Protein AF-A0A916SJV6-F1 (afdb_monomer)

Structure (mmCIF, N/CA/C/O backbone):
data_AF-A0A916SJV6-F1
#
_entry.id   AF-A0A916SJV6-F1
#
loop_
_atom_site.group_PDB
_atom_site.id
_atom_site.type_symbol
_atom_site.label_atom_id
_atom_site.label_alt_id
_atom_site.label_comp_id
_atom_site.label_asym_id
_atom_site.label_entity_id
_atom_site.label_seq_id
_atom_site.pdbx_PDB_ins_code
_atom_site.Cartn_x
_atom_site.Cartn_y
_atom_site.Cartn_z
_atom_site.occupancy
_atom_site.B_iso_or_equiv
_atom_site.auth_seq_id
_atom_site.auth_comp_id
_atom_site.auth_asym_id
_atom_site.auth_atom_id
_atom_site.pdbx_PDB_model_num
ATOM 1 N N . MET A 1 1 ? 63.336 -34.311 54.479 1.00 43.50 1 MET A N 1
ATOM 2 C CA . MET A 1 1 ? 63.225 -34.893 53.126 1.00 43.50 1 MET A CA 1
ATOM 3 C C . MET A 1 1 ? 62.147 -34.110 52.391 1.00 43.50 1 MET A C 1
ATOM 5 O O . MET A 1 1 ? 61.010 -34.140 52.836 1.00 43.50 1 MET A O 1
ATOM 9 N N . LEU A 1 2 ? 62.533 -33.313 51.387 1.00 45.19 2 LEU A N 1
ATOM 10 C CA . LEU A 1 2 ? 61.617 -32.549 50.523 1.00 45.19 2 LEU A CA 1
ATOM 11 C C . LEU A 1 2 ? 60.937 -33.469 49.494 1.00 45.19 2 LEU A C 1
ATOM 13 O O . LEU A 1 2 ? 61.571 -34.413 49.023 1.00 45.19 2 LEU A O 1
ATOM 17 N N . PRO A 1 3 ? 59.701 -33.133 49.096 1.00 51.09 3 PRO A N 1
ATOM 18 C CA . PRO A 1 3 ? 59.393 -32.848 47.684 1.00 51.09 3 PRO A CA 1
ATOM 19 C C . PRO A 1 3 ? 58.607 -31.515 47.582 1.00 51.09 3 PRO A C 1
ATOM 21 O O . PRO A 1 3 ? 57.804 -31.214 48.455 1.00 51.09 3 PRO A O 1
ATOM 24 N N . ALA A 1 4 ? 58.914 -30.537 46.724 1.00 48.62 4 ALA A N 1
ATOM 25 C CA . ALA A 1 4 ? 58.955 -30.479 45.257 1.00 48.62 4 ALA A CA 1
ATOM 26 C C . ALA A 1 4 ? 57.573 -30.615 44.570 1.00 48.62 4 ALA A C 1
ATOM 28 O O . ALA A 1 4 ? 56.913 -31.636 44.730 1.00 48.62 4 ALA A O 1
ATOM 29 N N . VAL A 1 5 ? 57.272 -29.628 43.699 1.00 47.88 5 VAL A N 1
ATOM 30 C CA . VAL A 1 5 ? 56.204 -29.558 42.661 1.00 47.88 5 VAL A CA 1
ATOM 31 C C . VAL A 1 5 ? 54.843 -29.035 43.193 1.00 47.88 5 VAL A C 1
ATOM 33 O O . VAL A 1 5 ? 54.382 -29.494 44.223 1.00 47.88 5 VAL A O 1
ATOM 36 N N . ALA A 1 6 ? 54.141 -28.039 42.628 1.00 48.09 6 ALA A N 1
ATOM 37 C CA . ALA A 1 6 ? 54.056 -27.532 41.256 1.00 48.09 6 ALA A CA 1
ATOM 38 C C . ALA A 1 6 ? 53.857 -25.999 41.204 1.00 48.09 6 ALA A C 1
ATOM 40 O O . ALA A 1 6 ? 53.053 -25.443 41.951 1.0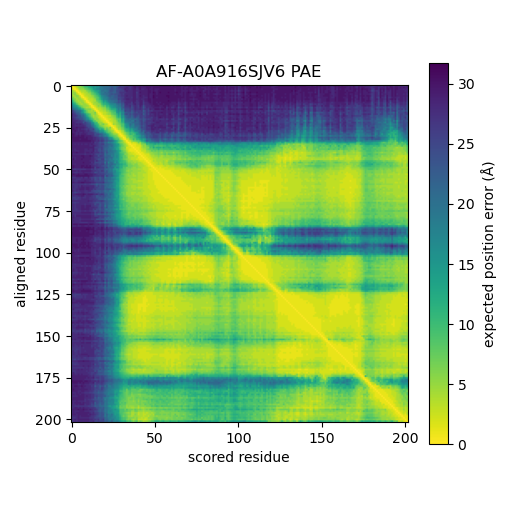0 48.09 6 ALA A O 1
ATOM 41 N N . LEU A 1 7 ? 54.542 -25.333 40.269 1.00 50.94 7 LEU A N 1
ATOM 42 C CA . LEU A 1 7 ? 54.239 -23.967 39.834 1.00 50.94 7 LEU A CA 1
ATOM 43 C C . LEU A 1 7 ? 52.995 -24.014 38.929 1.00 50.94 7 LEU A C 1
ATOM 45 O O . LEU A 1 7 ? 53.029 -24.648 37.875 1.00 50.94 7 LEU A O 1
ATOM 49 N N . ALA A 1 8 ? 51.911 -23.348 39.323 1.00 55.03 8 ALA A N 1
ATOM 50 C CA . ALA A 1 8 ? 50.751 -23.134 38.465 1.00 55.03 8 ALA A CA 1
ATOM 51 C C . ALA A 1 8 ? 51.031 -21.958 37.512 1.00 55.03 8 ALA A C 1
ATOM 53 O O . ALA A 1 8 ? 51.118 -20.806 37.935 1.00 55.03 8 ALA A O 1
ATOM 54 N N . LEU A 1 9 ? 51.199 -22.266 36.226 1.00 55.78 9 LEU A N 1
ATOM 55 C CA . LEU A 1 9 ? 51.241 -21.294 35.134 1.00 55.78 9 LEU A CA 1
ATOM 56 C C . LEU A 1 9 ? 49.835 -20.703 34.934 1.00 55.78 9 LEU A C 1
ATOM 58 O O . LEU A 1 9 ? 48.930 -21.394 34.472 1.00 55.78 9 LEU A O 1
ATOM 62 N N . LEU A 1 10 ? 49.657 -19.426 35.285 1.00 59.72 10 LEU A N 1
ATOM 63 C CA . LEU A 1 10 ? 48.489 -18.635 34.892 1.00 59.72 10 LEU A CA 1
ATOM 64 C C . LEU A 1 10 ? 48.535 -18.387 33.376 1.00 59.72 10 LEU A C 1
ATOM 66 O O . LEU A 1 10 ? 49.436 -17.710 32.880 1.00 59.72 10 LEU A O 1
ATOM 70 N N . ALA A 1 11 ? 47.550 -18.913 32.649 1.00 58.50 11 ALA A N 1
ATOM 71 C CA . ALA A 1 11 ? 47.296 -18.559 31.259 1.00 58.50 11 ALA A CA 1
ATOM 72 C C . ALA A 1 11 ? 46.676 -17.152 31.199 1.00 58.50 11 ALA A C 1
ATOM 74 O O . ALA A 1 11 ? 45.584 -16.918 31.714 1.00 58.50 11 ALA A O 1
ATOM 75 N N . LEU A 1 12 ? 47.404 -16.210 30.600 1.00 56.81 12 LEU A N 1
ATOM 76 C CA . LEU A 1 12 ? 46.942 -14.853 30.318 1.00 56.81 12 LEU A CA 1
ATOM 77 C C . LEU A 1 12 ? 45.810 -14.887 29.283 1.00 56.81 12 LEU A C 1
ATOM 79 O O . LEU A 1 12 ? 45.962 -15.456 28.203 1.00 56.81 12 LEU A O 1
ATOM 83 N N . ALA A 1 13 ? 44.690 -14.250 29.624 1.00 56.91 13 ALA A N 1
ATOM 84 C CA . ALA A 1 13 ? 43.584 -13.978 28.720 1.00 56.91 13 ALA A CA 1
ATOM 85 C C . ALA A 1 13 ? 44.068 -13.107 27.548 1.00 56.91 13 ALA A C 1
ATOM 87 O O . ALA A 1 13 ? 44.520 -11.979 27.743 1.00 56.91 13 ALA A O 1
ATOM 88 N N . GLY A 1 14 ? 43.991 -13.645 26.331 1.00 45.78 14 GLY A N 1
ATOM 89 C CA . GLY A 1 14 ? 44.216 -12.885 25.109 1.00 45.78 14 GLY A CA 1
ATOM 90 C C . GLY A 1 14 ? 42.997 -12.023 24.799 1.00 45.78 14 GLY A C 1
ATOM 91 O O . GLY A 1 14 ? 41.929 -12.550 24.503 1.00 45.78 14 GLY A O 1
ATOM 92 N N . CYS A 1 15 ? 43.155 -10.702 24.846 1.00 62.12 15 CYS A N 1
ATOM 93 C CA . CYS A 1 15 ? 42.214 -9.779 24.223 1.00 62.12 15 CYS A CA 1
ATOM 94 C C . CYS A 1 15 ? 42.345 -9.920 22.701 1.00 62.12 15 CYS A C 1
ATOM 96 O O . CYS A 1 15 ? 43.363 -9.534 22.127 1.00 62.12 15 CYS A O 1
ATOM 98 N N . THR A 1 16 ? 41.335 -10.474 22.034 1.00 61.03 16 THR A N 1
ATOM 99 C CA . THR A 1 16 ? 41.228 -10.415 20.573 1.00 61.03 16 THR A CA 1
ATOM 100 C C . THR A 1 16 ? 40.914 -8.980 20.173 1.00 61.03 16 THR A C 1
ATOM 102 O O . THR A 1 16 ? 39.809 -8.486 20.384 1.00 61.03 16 THR A O 1
ATOM 105 N N . PHE A 1 17 ? 41.922 -8.299 19.637 1.00 63.91 17 PHE A N 1
ATOM 106 C CA . PHE A 1 17 ? 41.787 -7.004 18.988 1.00 63.91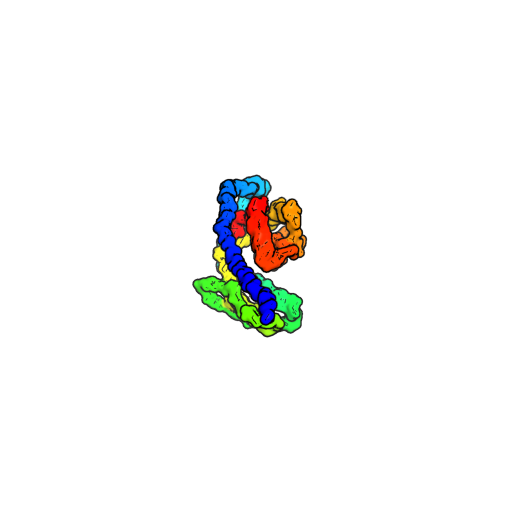 17 PHE A CA 1
ATOM 107 C C . PHE A 1 17 ? 40.893 -7.182 17.754 1.00 63.91 17 PHE A C 1
ATOM 109 O O . PHE A 1 17 ? 41.271 -7.877 16.812 1.00 63.91 17 PHE A O 1
ATOM 116 N N . VAL A 1 18 ? 39.692 -6.601 17.780 1.00 63.16 18 VAL A N 1
ATOM 117 C CA . VAL A 1 18 ? 38.861 -6.454 16.582 1.00 63.16 18 VAL A CA 1
ATOM 118 C C . VAL A 1 18 ? 39.622 -5.493 15.675 1.00 63.16 18 VAL A C 1
ATOM 120 O O . VAL A 1 18 ? 39.800 -4.325 16.015 1.00 63.16 18 VAL A O 1
ATOM 123 N N . GLY A 1 19 ? 40.179 -6.023 14.585 1.00 58.22 19 GLY A N 1
ATOM 124 C CA . GLY A 1 19 ? 40.897 -5.225 13.598 1.00 58.22 19 GLY A CA 1
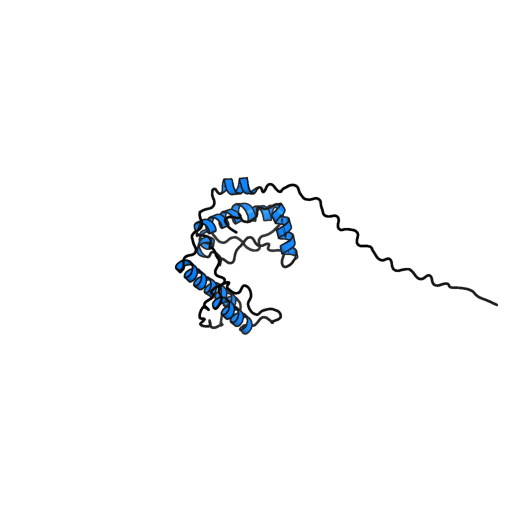ATOM 125 C C . GLY A 1 19 ? 40.000 -4.137 12.997 1.00 58.22 19 GLY A C 1
ATOM 126 O O . GLY A 1 19 ? 38.774 -4.217 13.111 1.00 58.22 19 GLY A O 1
ATOM 127 N N . PRO A 1 20 ? 40.592 -3.109 12.366 1.00 53.72 20 PRO A N 1
ATOM 128 C CA . PRO A 1 20 ? 39.821 -2.123 11.623 1.00 53.72 20 PRO A CA 1
ATOM 129 C C . PRO A 1 20 ? 38.930 -2.849 10.613 1.00 53.72 20 PRO A C 1
ATOM 131 O O . PRO A 1 20 ? 39.400 -3.727 9.890 1.00 53.72 20 PRO A O 1
ATOM 134 N N . VAL A 1 21 ? 37.643 -2.501 10.602 1.00 49.28 21 VAL A N 1
ATOM 135 C CA . VAL A 1 21 ? 36.718 -2.935 9.555 1.00 49.28 21 VAL A CA 1
ATOM 136 C C . VAL A 1 21 ? 37.299 -2.427 8.243 1.00 49.28 21 VAL A C 1
ATOM 138 O O . VAL A 1 21 ? 37.355 -1.220 8.011 1.00 49.28 21 VAL A O 1
ATOM 141 N N . GLU A 1 22 ? 37.799 -3.346 7.422 1.00 49.50 22 GLU A N 1
ATOM 142 C CA . GLU A 1 22 ? 38.195 -3.048 6.056 1.00 49.50 22 GLU A CA 1
ATOM 143 C C . GLU A 1 22 ? 36.912 -2.676 5.317 1.00 49.50 22 GLU A C 1
ATOM 145 O O . GLU A 1 22 ? 36.087 -3.531 4.994 1.00 49.50 22 GLU A O 1
ATOM 150 N N . LEU A 1 23 ? 36.686 -1.369 5.164 1.00 42.31 23 LEU A N 1
ATOM 151 C CA . LEU A 1 23 ? 35.610 -0.857 4.335 1.00 42.31 23 LEU A CA 1
ATOM 152 C C . LEU A 1 23 ? 35.859 -1.407 2.934 1.00 42.31 23 LEU A C 1
ATOM 154 O O . LEU A 1 23 ? 36.844 -1.055 2.282 1.00 42.31 23 LEU A O 1
ATOM 158 N N . LYS A 1 24 ? 34.982 -2.329 2.524 1.00 47.34 24 LYS A N 1
ATOM 159 C CA . LYS A 1 24 ? 34.910 -2.853 1.163 1.00 47.34 24 LYS A CA 1
ATOM 160 C C . LYS A 1 24 ? 35.012 -1.652 0.208 1.00 47.34 24 LYS A C 1
ATOM 162 O O . LYS A 1 24 ? 34.326 -0.660 0.463 1.00 47.34 24 LYS A O 1
ATOM 167 N N . PRO A 1 25 ? 35.887 -1.699 -0.813 1.00 45.25 25 PRO A N 1
ATOM 168 C CA . PRO A 1 25 ? 36.126 -0.558 -1.688 1.00 45.25 25 PRO A CA 1
ATOM 169 C C . PRO A 1 25 ? 34.798 -0.016 -2.215 1.00 45.25 25 PRO A C 1
ATOM 171 O O . PRO A 1 25 ? 33.924 -0.809 -2.570 1.00 45.25 25 PRO A O 1
ATOM 174 N N . GLU A 1 26 ? 34.673 1.316 -2.225 1.00 50.59 26 GLU A N 1
ATOM 175 C CA . GLU A 1 26 ? 33.599 2.053 -2.896 1.00 50.59 26 GLU A CA 1
ATOM 176 C C . GLU A 1 26 ? 33.360 1.394 -4.255 1.00 50.59 26 GLU A C 1
ATOM 178 O O . GLU A 1 26 ? 34.228 1.410 -5.132 1.00 50.59 26 GLU A O 1
ATOM 183 N N . SER A 1 27 ? 32.223 0.712 -4.384 1.00 54.62 27 SER A N 1
ATOM 184 C CA . SER A 1 27 ? 31.803 0.133 -5.649 1.00 54.62 27 SER A CA 1
ATOM 185 C C . SER A 1 27 ? 31.742 1.254 -6.679 1.00 54.62 27 SER A C 1
ATOM 187 O O . SER A 1 27 ? 31.261 2.345 -6.367 1.00 54.62 27 SER A O 1
ATOM 189 N N . GLU A 1 28 ? 32.233 0.988 -7.891 1.00 41.09 28 GLU A N 1
ATOM 190 C CA . GLU A 1 28 ? 32.088 1.894 -9.032 1.00 41.09 28 GLU A CA 1
ATOM 191 C C . GLU A 1 28 ? 30.648 2.432 -9.119 1.00 41.09 28 GLU A C 1
ATOM 193 O O . GLU A 1 28 ? 29.719 1.703 -8.754 1.00 41.09 28 GLU A O 1
ATOM 198 N N . PRO A 1 29 ? 30.440 3.685 -9.578 1.00 42.06 29 PRO A N 1
ATOM 199 C CA . PRO A 1 29 ? 29.112 4.279 -9.671 1.00 42.06 29 PRO A CA 1
ATOM 200 C C . PRO A 1 29 ? 28.188 3.330 -10.425 1.00 42.06 29 PRO A C 1
ATOM 202 O O . PRO A 1 29 ? 28.371 3.059 -11.615 1.00 42.06 29 PRO A O 1
ATOM 205 N N . TYR A 1 30 ? 27.223 2.794 -9.685 1.00 45.88 30 TYR A N 1
ATOM 206 C CA . TYR A 1 30 ? 26.259 1.840 -10.183 1.00 45.88 30 TYR A CA 1
ATOM 207 C C . TYR A 1 30 ? 25.466 2.525 -11.295 1.00 45.88 30 TYR A C 1
ATOM 209 O O . TYR A 1 30 ? 24.641 3.402 -11.051 1.00 45.88 30 TYR A O 1
ATOM 217 N N . THR A 1 31 ? 25.784 2.193 -12.546 1.00 43.81 31 THR A N 1
ATOM 218 C CA . THR A 1 31 ? 25.005 2.664 -13.689 1.00 43.81 31 THR A CA 1
ATOM 219 C C . THR A 1 31 ? 23.752 1.814 -13.694 1.00 43.81 31 THR A C 1
ATOM 221 O O . THR A 1 31 ? 23.782 0.675 -14.165 1.00 43.81 31 THR A O 1
ATOM 224 N N . ILE A 1 32 ? 22.694 2.323 -13.066 1.00 50.62 32 ILE A N 1
ATOM 225 C CA . ILE A 1 32 ? 21.467 1.562 -12.883 1.00 50.62 32 ILE A CA 1
ATOM 226 C C . ILE A 1 32 ? 20.977 1.077 -14.253 1.00 50.62 32 ILE A C 1
ATOM 228 O O . ILE A 1 32 ? 20.885 1.846 -15.215 1.00 50.62 32 ILE A O 1
ATOM 232 N N . LYS A 1 33 ? 20.675 -0.222 -14.358 1.00 55.38 33 LYS A N 1
ATOM 233 C CA . LYS A 1 33 ? 20.057 -0.817 -15.555 1.00 55.38 33 LYS A CA 1
ATOM 234 C C . LYS A 1 33 ? 18.639 -0.283 -15.823 1.00 55.38 33 LYS A C 1
ATOM 236 O O . LYS A 1 33 ? 18.039 -0.670 -16.826 1.00 55.38 33 LYS A O 1
ATOM 241 N N . ASP A 1 34 ? 18.138 0.633 -14.994 1.00 60.62 34 ASP A N 1
ATOM 242 C CA . ASP A 1 34 ? 16.854 1.328 -15.122 1.00 60.62 34 ASP A CA 1
ATOM 243 C C . ASP A 1 34 ? 16.633 1.899 -16.513 1.00 60.62 34 ASP A C 1
ATOM 245 O O . ASP A 1 34 ? 15.534 1.798 -17.042 1.00 60.62 34 ASP A O 1
ATOM 249 N N . GLY A 1 35 ? 17.677 2.422 -17.164 1.00 62.72 35 GLY A N 1
ATOM 250 C CA . GLY A 1 35 ? 17.531 3.039 -18.482 1.00 62.72 35 GLY A CA 1
ATOM 251 C C . GLY A 1 35 ? 16.913 2.110 -19.535 1.00 62.72 35 GLY A C 1
ATOM 252 O O . GLY A 1 35 ? 16.119 2.563 -20.353 1.00 62.72 35 GLY A O 1
ATOM 253 N N . ALA A 1 36 ? 17.221 0.807 -19.508 1.00 69.69 36 ALA A N 1
ATOM 254 C CA . ALA A 1 36 ? 16.639 -0.159 -20.445 1.00 69.69 36 ALA A CA 1
ATOM 255 C C . ALA A 1 36 ? 15.219 -0.587 -20.039 1.00 69.69 36 ALA A C 1
ATOM 257 O O . ALA A 1 36 ? 14.369 -0.797 -20.904 1.00 69.69 36 ALA A O 1
ATOM 258 N N . VAL A 1 37 ? 14.971 -0.694 -18.732 1.00 72.50 37 VAL A N 1
ATOM 259 C CA . VAL A 1 37 ? 13.669 -1.046 -18.151 1.00 72.50 37 VAL A CA 1
ATOM 260 C C . VAL A 1 37 ? 12.645 0.062 -18.403 1.00 72.50 37 VAL A C 1
ATOM 262 O O . VAL A 1 37 ? 11.583 -0.181 -18.974 1.00 72.50 37 VAL A O 1
ATOM 265 N N . LEU A 1 38 ? 13.006 1.298 -18.065 1.00 72.94 38 LEU A N 1
ATOM 266 C CA . LEU A 1 38 ? 12.196 2.491 -18.282 1.00 72.94 38 LEU A CA 1
ATOM 267 C C . LEU A 1 38 ? 11.996 2.763 -19.775 1.00 72.94 38 LEU A C 1
ATOM 269 O O . LEU A 1 38 ? 10.885 3.071 -20.193 1.00 72.94 38 LEU A O 1
ATOM 273 N N . ALA A 1 39 ? 13.019 2.559 -20.614 1.00 80.06 39 ALA A N 1
ATOM 274 C CA . ALA A 1 39 ? 12.852 2.674 -22.065 1.00 80.06 39 ALA A CA 1
ATOM 275 C C . ALA A 1 39 ? 11.840 1.664 -22.634 1.00 80.06 39 ALA A C 1
ATOM 277 O O . ALA A 1 39 ? 11.161 1.974 -23.612 1.00 80.06 39 ALA A O 1
ATOM 278 N N . ALA A 1 40 ? 11.728 0.470 -22.041 1.00 83.06 40 ALA A N 1
ATOM 279 C CA . ALA A 1 40 ? 10.755 -0.535 -22.459 1.00 83.06 40 ALA A CA 1
ATOM 280 C C . ALA A 1 40 ? 9.324 -0.213 -21.991 1.00 83.06 40 ALA A C 1
ATOM 282 O O . ALA A 1 40 ? 8.375 -0.493 -22.723 1.00 83.06 40 ALA A O 1
ATOM 283 N N . LEU A 1 41 ? 9.166 0.381 -20.803 1.00 85.94 41 LEU A N 1
ATOM 284 C CA . LEU A 1 41 ? 7.867 0.805 -20.260 1.00 85.94 41 LEU A CA 1
ATOM 285 C C . LEU A 1 41 ? 7.355 2.121 -20.858 1.00 85.94 41 LEU A C 1
ATOM 287 O O . LEU A 1 41 ? 6.148 2.361 -20.874 1.00 85.94 41 LEU A O 1
ATOM 291 N N . GLY A 1 42 ? 8.260 2.954 -21.367 1.00 88.12 42 GLY A N 1
ATOM 292 C CA . GLY A 1 42 ? 7.958 4.302 -21.824 1.00 88.12 42 GLY A CA 1
ATOM 293 C C . GLY A 1 42 ? 8.005 5.328 -20.692 1.00 88.12 42 GLY A C 1
ATOM 294 O O . GLY A 1 42 ? 8.449 5.053 -19.575 1.00 88.12 42 GLY A O 1
ATOM 295 N N . GLU A 1 43 ? 7.565 6.543 -21.011 1.00 89.56 43 GLU A N 1
ATOM 296 C CA . GLU A 1 43 ? 7.564 7.667 -20.075 1.00 89.56 43 GLU A CA 1
ATOM 297 C C . GLU A 1 43 ? 6.631 7.401 -18.887 1.00 89.56 43 GLU A C 1
ATOM 299 O O . GLU A 1 43 ? 5.517 6.890 -19.051 1.00 89.56 43 GLU A O 1
ATOM 304 N N . VAL A 1 44 ? 7.086 7.770 -17.687 1.00 88.25 44 VAL A N 1
ATOM 305 C CA . VAL A 1 44 ? 6.260 7.721 -16.479 1.00 88.25 44 VAL A CA 1
ATOM 306 C C . VAL A 1 44 ? 5.085 8.693 -16.660 1.00 88.25 44 VAL A C 1
ATOM 308 O O . VAL A 1 44 ? 5.314 9.862 -16.983 1.00 88.25 44 VAL A O 1
ATOM 311 N N . PRO A 1 45 ? 3.828 8.254 -16.462 1.00 90.75 45 PRO A N 1
ATOM 312 C CA . PRO A 1 45 ? 2.678 9.141 -16.561 1.00 90.75 45 PRO A CA 1
ATOM 313 C C . PRO A 1 45 ? 2.770 10.298 -15.568 1.00 90.75 45 PRO A C 1
ATOM 315 O O . PRO A 1 45 ? 3.186 10.111 -14.423 1.00 90.75 45 PRO A O 1
ATOM 318 N N . GLU A 1 46 ? 2.314 11.478 -15.986 1.00 88.75 46 GLU A N 1
ATOM 319 C CA . GLU A 1 46 ? 2.231 12.635 -15.098 1.00 88.75 46 GLU A CA 1
ATOM 320 C C . GLU A 1 46 ? 1.337 12.322 -13.887 1.00 88.75 46 GLU A C 1
ATOM 322 O O . GLU A 1 46 ? 0.291 11.665 -13.991 1.00 88.75 46 GLU A O 1
ATOM 327 N N . GLY A 1 47 ? 1.783 12.775 -12.717 1.00 85.25 47 GLY A N 1
ATOM 328 C CA . GLY A 1 47 ? 1.016 12.649 -11.490 1.00 85.25 47 GLY A CA 1
ATOM 329 C C . GLY A 1 47 ? -0.205 13.554 -11.474 1.00 85.25 47 GLY A C 1
ATOM 330 O O . GLY A 1 47 ? -0.260 14.589 -12.132 1.00 85.25 47 GLY A O 1
ATOM 331 N N . GLU A 1 48 ? -1.196 13.169 -10.679 1.00 85.75 48 GLU A N 1
ATOM 332 C CA . GLU A 1 48 ? -2.360 14.014 -10.438 1.00 85.75 48 GLU A CA 1
ATOM 333 C C . GLU A 1 48 ? -2.175 14.793 -9.130 1.00 85.75 48 GLU A C 1
ATOM 335 O O . GLU A 1 48 ? -1.739 14.215 -8.128 1.00 85.75 48 GLU A O 1
ATOM 340 N N . PRO A 1 49 ? -2.519 16.093 -9.096 1.00 85.06 49 PRO A N 1
ATOM 341 C CA . PRO A 1 49 ? -2.402 16.882 -7.880 1.00 85.06 49 PRO A CA 1
ATOM 342 C C . PRO A 1 49 ? -3.324 16.334 -6.788 1.00 85.06 49 PRO A C 1
ATOM 344 O O . PRO A 1 49 ? -4.431 15.859 -7.056 1.00 85.06 49 PRO A O 1
ATOM 347 N N . MET A 1 50 ? -2.888 16.454 -5.536 1.00 87.31 50 MET A N 1
ATOM 348 C CA . MET A 1 50 ? -3.723 16.117 -4.390 1.00 87.31 50 MET A CA 1
ATOM 349 C C . MET A 1 50 ? -4.796 17.198 -4.201 1.00 87.31 50 MET A C 1
ATOM 351 O O . MET A 1 50 ? -4.507 18.314 -3.772 1.00 87.31 50 MET A O 1
ATOM 355 N N . THR A 1 51 ? -6.036 16.887 -4.582 1.00 89.69 51 THR A N 1
ATOM 356 C CA . THR A 1 51 ? -7.201 17.763 -4.386 1.00 89.69 51 THR A CA 1
ATOM 357 C C . THR A 1 51 ? -7.922 17.416 -3.078 1.00 89.69 51 THR A C 1
ATOM 359 O O . THR A 1 51 ? -7.817 16.277 -2.622 1.00 89.69 51 THR A O 1
ATOM 362 N N . PRO A 1 52 ? -8.734 18.327 -2.501 1.00 89.00 52 PRO A N 1
ATOM 363 C CA . PRO A 1 52 ? -9.526 18.017 -1.304 1.00 89.00 52 PRO A CA 1
ATOM 364 C C . PRO A 1 52 ? -10.468 16.815 -1.477 1.00 89.00 52 PRO A C 1
ATOM 366 O O . PRO A 1 52 ? -10.748 16.092 -0.527 1.00 89.00 52 PRO A O 1
ATOM 369 N N . GLU A 1 53 ? -10.956 16.584 -2.697 1.00 90.06 53 GLU A N 1
ATOM 370 C CA . GLU A 1 53 ? -11.795 15.426 -3.018 1.00 90.06 53 GLU A CA 1
ATOM 371 C C . GLU A 1 53 ? -10.993 14.118 -2.997 1.00 90.06 53 GLU A C 1
ATOM 373 O O . GLU A 1 53 ? -11.437 13.141 -2.397 1.00 90.06 53 GLU A O 1
ATOM 378 N N . ARG A 1 54 ? -9.785 14.110 -3.581 1.00 88.75 54 ARG A N 1
ATOM 379 C CA . ARG A 1 54 ? -8.872 12.955 -3.529 1.00 88.75 54 ARG A CA 1
ATOM 380 C C . ARG A 1 54 ? -8.417 12.661 -2.104 1.00 88.75 54 ARG A C 1
ATOM 382 O O . ARG A 1 54 ? -8.320 11.501 -1.721 1.00 88.75 54 ARG A O 1
ATOM 389 N N . GLU A 1 55 ? -8.180 13.701 -1.313 1.00 89.38 55 GLU A N 1
ATOM 390 C CA . GLU A 1 55 ? -7.868 13.567 0.106 1.00 89.38 55 GLU A CA 1
ATOM 391 C C . GLU A 1 55 ? -9.021 12.928 0.884 1.00 89.38 55 GLU A C 1
ATOM 393 O O . GLU A 1 55 ? -8.808 11.962 1.618 1.00 89.38 55 GLU A O 1
ATOM 398 N N . ALA A 1 56 ? -10.254 13.395 0.677 1.00 89.88 56 ALA A N 1
ATOM 399 C CA . ALA A 1 56 ? -11.427 12.808 1.316 1.00 89.88 56 ALA A CA 1
ATOM 400 C C . ALA A 1 56 ? -11.641 11.334 0.913 1.00 89.88 56 ALA A C 1
ATOM 402 O O . ALA A 1 56 ? -11.925 10.502 1.781 1.00 89.88 56 ALA A O 1
ATOM 403 N N . ASP A 1 57 ? -11.466 10.995 -0.372 1.00 90.69 57 ASP A N 1
ATOM 404 C CA . ASP A 1 57 ? -11.520 9.606 -0.853 1.00 90.69 57 ASP A CA 1
ATOM 405 C C . ASP A 1 57 ? -10.434 8.741 -0.199 1.00 90.69 57 ASP A C 1
ATOM 407 O O . ASP A 1 57 ? -10.725 7.670 0.343 1.00 90.69 57 ASP A O 1
ATOM 411 N N . PHE A 1 58 ? -9.194 9.234 -0.162 1.00 90.69 58 PHE A N 1
ATOM 412 C CA . PHE A 1 58 ? -8.084 8.547 0.487 1.00 90.69 58 PHE A CA 1
ATOM 413 C C . PHE A 1 58 ? -8.381 8.258 1.957 1.00 90.69 58 PHE A C 1
ATOM 415 O O . PHE A 1 58 ? -8.221 7.121 2.398 1.00 90.69 58 PHE A O 1
ATOM 422 N N . ILE A 1 59 ? -8.856 9.253 2.710 1.00 91.19 59 ILE A N 1
ATOM 423 C CA . ILE A 1 59 ? -9.194 9.099 4.128 1.00 91.19 59 ILE A CA 1
ATOM 424 C C . ILE A 1 59 ? -10.269 8.021 4.305 1.00 91.19 59 ILE A C 1
ATOM 426 O O . ILE A 1 59 ? -10.116 7.129 5.145 1.00 91.19 59 ILE A O 1
ATOM 430 N N . ALA A 1 60 ? -11.330 8.048 3.495 1.00 92.75 60 ALA A N 1
ATOM 431 C CA . ALA A 1 60 ? -12.398 7.055 3.565 1.00 92.75 60 ALA A CA 1
ATOM 432 C C . ALA A 1 60 ? -11.881 5.633 3.278 1.00 92.75 60 ALA A C 1
ATOM 434 O O . ALA A 1 60 ? -12.189 4.685 4.012 1.00 92.75 60 ALA A O 1
ATOM 435 N N . ARG A 1 61 ? -11.053 5.475 2.240 1.00 93.12 61 ARG A N 1
ATOM 436 C CA . ARG A 1 61 ? -10.450 4.189 1.861 1.00 93.12 61 ARG A CA 1
ATOM 437 C C . ARG A 1 61 ? -9.449 3.696 2.903 1.00 93.12 61 ARG A C 1
ATOM 439 O O . ARG A 1 61 ? -9.500 2.523 3.268 1.00 93.12 61 ARG A O 1
ATOM 446 N N . PHE A 1 62 ? -8.628 4.584 3.455 1.00 92.62 62 PHE A N 1
ATOM 447 C CA . PHE A 1 62 ? -7.692 4.277 4.533 1.00 92.62 62 PHE A CA 1
ATOM 448 C C . PHE A 1 62 ? -8.425 3.762 5.774 1.00 92.62 62 PHE A C 1
ATOM 450 O O . PHE A 1 62 ? -8.065 2.722 6.323 1.00 92.62 62 PHE A O 1
ATOM 457 N N . GLN A 1 63 ? -9.506 4.426 6.192 1.00 93.88 63 GLN A N 1
ATOM 458 C CA . GLN A 1 63 ? -10.317 3.961 7.318 1.00 9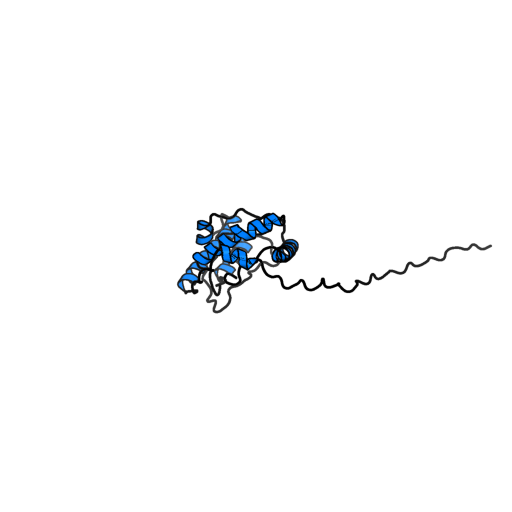3.88 63 GLN A CA 1
ATOM 459 C C . GLN A 1 63 ? -10.938 2.583 7.049 1.00 93.88 63 GLN A C 1
ATOM 461 O O . GLN A 1 63 ? -10.986 1.748 7.952 1.00 93.88 63 GLN A O 1
ATOM 466 N N . ASN A 1 64 ? -11.399 2.319 5.822 1.00 95.44 64 ASN A N 1
ATOM 467 C CA . ASN A 1 64 ? -11.923 1.003 5.445 1.00 95.44 64 ASN A CA 1
ATOM 468 C C . ASN A 1 64 ? -10.834 -0.077 5.470 1.00 95.44 64 ASN A C 1
ATOM 470 O O . ASN A 1 64 ? -11.076 -1.157 6.002 1.00 95.44 64 ASN A O 1
ATOM 474 N N . TYR A 1 65 ? -9.634 0.231 4.979 1.00 93.88 65 TYR A N 1
ATOM 475 C CA . TYR A 1 65 ? -8.476 -0.658 5.045 1.00 93.88 65 TYR A CA 1
ATOM 476 C C . TYR A 1 65 ? -8.057 -0.961 6.494 1.00 93.88 65 TYR A C 1
ATOM 478 O O . TYR A 1 65 ? -7.866 -2.113 6.881 1.00 93.88 65 TYR A O 1
ATOM 486 N N . ARG A 1 66 ? -7.983 0.057 7.361 1.00 93.88 66 ARG A N 1
ATOM 487 C CA . ARG A 1 66 ? -7.693 -0.158 8.789 1.00 93.88 66 ARG A CA 1
ATOM 488 C C . ARG A 1 66 ? -8.774 -1.002 9.462 1.00 93.88 66 ARG A C 1
ATOM 490 O O . ARG A 1 66 ? -8.454 -1.852 10.288 1.00 93.88 66 ARG A O 1
ATOM 497 N N . TRP A 1 67 ? -10.039 -0.813 9.092 1.00 96.19 67 TRP A N 1
ATOM 498 C CA . TRP A 1 67 ? -11.133 -1.635 9.604 1.00 96.19 67 TRP A CA 1
ATOM 499 C C . TRP A 1 67 ? -11.074 -3.089 9.106 1.00 96.19 67 TRP A C 1
ATOM 501 O O . TRP A 1 67 ? -11.348 -4.018 9.872 1.00 96.19 67 TRP A O 1
ATOM 511 N N . SER A 1 68 ? -10.667 -3.320 7.853 1.00 95.38 68 SER A N 1
ATOM 512 C CA . SER A 1 68 ? -10.488 -4.681 7.339 1.00 95.38 68 SER A CA 1
ATOM 513 C C . SER A 1 68 ? -9.371 -5.431 8.067 1.00 95.38 68 SER A C 1
ATOM 515 O O . SER A 1 68 ? -9.440 -6.648 8.191 1.00 95.38 68 SER A O 1
ATOM 517 N N . ILE A 1 69 ? -8.358 -4.738 8.599 1.00 92.62 69 ILE A N 1
ATOM 518 C CA . ILE A 1 69 ? -7.335 -5.358 9.460 1.00 92.62 69 ILE A CA 1
ATOM 519 C C . ILE A 1 69 ? -7.938 -5.835 10.791 1.00 92.62 69 ILE A C 1
ATOM 521 O O . ILE A 1 69 ? -7.656 -6.952 11.217 1.00 92.62 69 ILE A O 1
ATOM 525 N N . VAL A 1 70 ? -8.807 -5.040 11.428 1.00 94.56 70 VAL A N 1
ATOM 526 C CA . VAL A 1 70 ? -9.475 -5.442 12.683 1.00 94.56 70 VAL A CA 1
ATOM 527 C C . VAL A 1 70 ? -10.337 -6.685 12.463 1.00 94.56 70 VAL A C 1
ATOM 529 O O . VAL A 1 70 ? -10.218 -7.666 13.196 1.00 94.56 70 VAL A O 1
ATOM 532 N N . THR A 1 71 ? -11.173 -6.665 11.426 1.00 96.88 71 THR A N 1
ATOM 533 C CA . THR A 1 71 ? -12.163 -7.726 11.168 1.00 96.88 71 THR A CA 1
ATOM 534 C C . THR A 1 71 ? -11.564 -9.044 10.680 1.00 96.88 71 THR A C 1
ATOM 536 O O . THR A 1 71 ? -12.208 -10.078 10.826 1.00 96.88 71 THR A O 1
ATOM 539 N N . GLN A 1 72 ? -10.326 -9.047 10.173 1.00 94.19 72 GLN A N 1
ATOM 540 C CA . GLN A 1 72 ? -9.596 -10.287 9.876 1.00 94.19 72 GLN A CA 1
ATOM 541 C C . GLN A 1 72 ? -9.340 -11.130 11.133 1.00 94.19 72 GLN A C 1
ATOM 543 O O . GLN A 1 72 ? -9.436 -12.354 11.076 1.00 94.19 72 GLN A O 1
ATOM 548 N N . SER A 1 73 ? -9.044 -10.483 12.263 1.00 94.56 73 SER A N 1
ATOM 549 C CA . SER A 1 73 ? -8.764 -11.158 13.541 1.00 94.56 73 SER A CA 1
ATOM 550 C C . SER A 1 73 ? -9.981 -11.202 14.469 1.00 94.56 73 SER A C 1
ATOM 552 O O . SER A 1 73 ? -10.110 -12.123 15.272 1.00 94.56 73 SER A O 1
ATOM 554 N N . TYR A 1 74 ? -10.878 -10.219 14.354 1.00 96.44 74 TYR A N 1
ATOM 555 C CA . TYR A 1 74 ? -12.047 -10.034 15.215 1.00 96.44 74 TYR A CA 1
ATOM 556 C C . TYR A 1 74 ? -13.301 -9.794 14.354 1.00 96.44 74 TYR A C 1
ATOM 558 O O . TYR A 1 74 ? -13.757 -8.656 14.229 1.00 96.44 74 TYR A O 1
ATOM 566 N N . PRO A 1 75 ? -13.862 -10.840 13.716 1.00 97.31 75 PRO A N 1
ATOM 567 C CA . PRO A 1 75 ? -14.957 -10.692 12.751 1.00 97.31 75 PRO A CA 1
ATOM 568 C C . PRO A 1 75 ? -16.252 -10.139 13.364 1.00 97.31 75 PRO A C 1
ATOM 570 O O . PRO A 1 75 ? -17.030 -9.499 12.660 1.00 97.31 75 PRO A O 1
ATOM 573 N N . ASP A 1 76 ? -16.455 -10.339 14.668 1.00 97.12 76 ASP A N 1
ATOM 574 C CA . ASP A 1 76 ? -17.620 -9.844 15.412 1.00 97.12 76 ASP A CA 1
ATOM 575 C C . ASP A 1 76 ? -17.414 -8.433 16.001 1.00 97.12 76 ASP A C 1
ATOM 577 O O . ASP A 1 76 ? -18.302 -7.904 16.675 1.00 97.12 76 ASP A O 1
ATOM 581 N N . ALA A 1 77 ? -16.252 -7.809 15.767 1.00 97.06 77 ALA A N 1
ATOM 582 C CA . ALA A 1 77 ? -15.960 -6.476 16.280 1.00 97.06 77 ALA A CA 1
ATOM 583 C C . ALA A 1 77 ? -16.922 -5.431 15.696 1.00 97.06 77 ALA A C 1
ATOM 585 O O . ALA A 1 77 ? -17.243 -5.422 14.505 1.00 97.06 77 ALA A O 1
ATOM 586 N N . VAL A 1 78 ? -17.347 -4.484 16.533 1.00 97.44 78 VAL A N 1
ATOM 587 C CA . VAL A 1 78 ? -18.230 -3.385 16.123 1.00 97.44 78 VAL A CA 1
ATOM 588 C C . VAL A 1 78 ? -17.394 -2.164 15.761 1.00 97.44 78 VAL A C 1
ATOM 590 O O . VAL A 1 78 ? -16.626 -1.675 16.588 1.00 97.44 78 VAL A O 1
ATOM 593 N N . ARG A 1 79 ? -17.564 -1.641 14.537 1.00 96.69 79 ARG A N 1
ATOM 594 C CA . ARG A 1 79 ? -16.815 -0.475 14.043 1.00 96.69 79 ARG A CA 1
ATOM 595 C C . ARG A 1 79 ? -17.149 0.782 14.851 1.00 96.69 79 ARG A C 1
ATOM 597 O O . ARG A 1 79 ? -18.296 1.231 14.794 1.00 96.69 79 ARG A O 1
ATOM 604 N N . PRO A 1 80 ? -16.175 1.403 15.541 1.00 94.75 80 PRO A N 1
ATOM 605 C CA . PRO A 1 80 ? -16.400 2.681 16.203 1.00 94.75 80 PRO A CA 1
ATOM 606 C C . PRO A 1 80 ? -16.649 3.802 15.189 1.00 94.75 80 PRO A C 1
ATOM 608 O O . PRO A 1 80 ? -15.960 3.894 14.167 1.00 94.75 80 PRO A O 1
ATOM 611 N N . THR A 1 81 ? -17.583 4.698 15.507 1.00 93.50 81 THR A N 1
ATOM 612 C CA . THR A 1 81 ? -17.709 5.985 14.813 1.00 93.50 81 THR A CA 1
ATOM 613 C C . THR A 1 81 ? -16.558 6.890 15.236 1.00 93.50 81 THR A C 1
ATOM 615 O O . THR A 1 81 ? -16.346 7.113 16.427 1.00 93.50 81 THR A O 1
ATOM 618 N N . VAL A 1 82 ? -15.824 7.421 14.263 1.00 91.25 82 VAL A N 1
ATOM 619 C CA . VAL A 1 82 ? -14.634 8.250 14.477 1.00 91.25 82 VAL A CA 1
ATOM 620 C C . VAL A 1 82 ? -14.757 9.537 13.676 1.00 91.25 82 VAL A C 1
ATOM 622 O O . VAL A 1 82 ? -15.171 9.519 12.519 1.00 91.25 82 VAL A O 1
ATOM 625 N N . THR A 1 83 ? -14.397 10.651 14.301 1.00 89.38 83 THR A N 1
ATOM 626 C CA . THR A 1 83 ? -14.267 11.943 13.626 1.00 89.38 83 THR A CA 1
ATOM 627 C C . THR A 1 83 ? -12.796 12.154 13.313 1.00 89.38 83 THR A C 1
ATOM 629 O O . THR A 1 83 ? -11.963 12.008 14.206 1.00 89.38 83 THR A O 1
ATOM 632 N N . VAL A 1 84 ? -12.483 12.482 12.061 1.00 85.62 84 VAL A N 1
ATOM 633 C CA . VAL A 1 84 ? -11.121 12.847 11.655 1.00 85.62 84 VAL A CA 1
ATOM 634 C C . VAL A 1 84 ? -10.730 14.120 12.404 1.00 85.62 84 VAL A C 1
ATOM 636 O O . VAL A 1 84 ? -11.489 15.092 12.414 1.00 85.62 84 VAL A O 1
ATOM 639 N N . ALA A 1 85 ? -9.596 14.082 13.098 1.00 82.88 85 ALA A N 1
ATOM 640 C CA . ALA A 1 85 ? -9.043 15.249 13.760 1.00 82.88 85 ALA A CA 1
ATOM 641 C C . ALA A 1 85 ? -8.600 16.274 12.710 1.00 82.88 85 ALA A C 1
ATOM 643 O O . ALA A 1 85 ? -8.246 15.915 11.591 1.00 82.88 85 ALA A O 1
ATOM 644 N N . ASP A 1 86 ? -8.611 17.554 13.072 1.00 68.88 86 ASP A N 1
ATOM 645 C CA . ASP A 1 86 ? -8.138 18.624 12.194 1.00 68.88 86 ASP A CA 1
ATOM 646 C C . ASP A 1 86 ? -6.600 18.565 12.111 1.00 68.88 86 ASP A C 1
ATOM 648 O O . ASP A 1 86 ? -5.874 19.200 12.882 1.00 68.88 86 ASP A O 1
ATOM 652 N N . THR A 1 87 ? -6.085 17.685 11.250 1.00 58.47 87 THR A N 1
ATOM 653 C CA . THR A 1 87 ? -4.655 17.417 11.099 1.00 58.47 87 THR A CA 1
ATOM 654 C C . THR A 1 87 ? -4.030 18.481 10.205 1.00 58.47 87 THR A C 1
ATOM 656 O O . THR A 1 87 ? -3.726 18.243 9.041 1.00 58.47 87 THR A O 1
ATOM 659 N N . THR A 1 88 ? 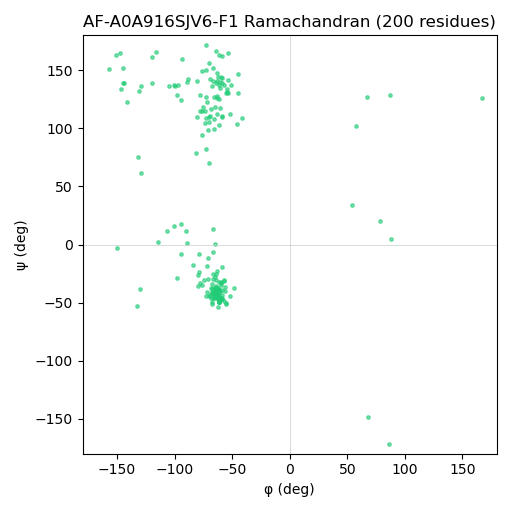-3.775 19.663 10.762 1.00 58.09 88 THR A N 1
ATOM 660 C CA . THR A 1 88 ? -3.007 20.741 10.102 1.00 58.09 88 THR A CA 1
ATOM 661 C C . THR A 1 88 ? -1.519 20.407 9.878 1.00 58.09 88 THR A C 1
ATOM 663 O O . THR A 1 88 ? -0.728 21.278 9.521 1.00 58.09 88 THR A O 1
ATOM 666 N N . GLY A 1 89 ? -1.120 19.142 10.024 1.00 53.16 89 GLY A N 1
ATOM 667 C CA . GLY A 1 89 ? 0.183 18.646 9.605 1.00 53.16 89 GLY A CA 1
ATOM 668 C C . GLY A 1 89 ? 0.485 17.266 10.175 1.00 53.16 89 GLY A C 1
ATOM 669 O O . GLY A 1 89 ? 0.439 17.087 11.386 1.00 53.16 89 GLY A O 1
ATOM 670 N N . ALA A 1 90 ? 0.826 16.340 9.272 1.00 58.41 90 ALA A N 1
ATOM 671 C CA . ALA A 1 90 ? 1.297 14.974 9.501 1.00 58.41 90 ALA A CA 1
ATOM 672 C C . ALA A 1 90 ? 0.348 14.086 10.329 1.00 58.41 90 ALA A C 1
ATOM 674 O O . ALA A 1 90 ? 0.306 14.150 11.556 1.00 58.41 90 ALA A O 1
ATOM 675 N N . GLY A 1 91 ? -0.388 13.202 9.647 1.00 61.88 91 GLY A N 1
ATOM 676 C CA . GLY A 1 91 ? -1.057 12.085 10.315 1.00 61.88 91 GLY A CA 1
ATOM 677 C C . GLY A 1 91 ? -0.076 11.253 11.149 1.00 61.88 91 GLY A C 1
ATOM 678 O O . GLY A 1 91 ? 1.145 11.362 11.017 1.00 61.88 91 GLY A O 1
ATOM 679 N N . VAL A 1 92 ? -0.600 10.411 12.034 1.00 70.12 92 VAL A N 1
ATOM 680 C CA . VAL A 1 92 ? 0.257 9.593 12.902 1.00 70.12 92 VAL A CA 1
ATOM 681 C C . VAL A 1 92 ? 0.817 8.406 12.115 1.00 70.12 92 VAL A C 1
ATOM 683 O O . VAL A 1 92 ? 0.071 7.664 11.477 1.00 70.12 92 VAL A O 1
ATOM 686 N N . SER A 1 93 ? 2.137 8.211 12.156 1.00 64.50 93 SER A N 1
ATOM 687 C CA . SER A 1 93 ? 2.804 7.047 11.547 1.00 64.50 93 SER A CA 1
ATOM 688 C C . SER A 1 93 ? 2.804 5.815 12.457 1.00 64.50 93 SER A C 1
ATOM 690 O O . SER A 1 93 ? 2.979 4.697 11.978 1.00 64.50 93 SER A O 1
ATOM 692 N N . ALA A 1 94 ? 2.562 6.003 13.756 1.00 66.94 94 ALA A N 1
ATOM 693 C CA . ALA A 1 94 ? 2.426 4.936 14.736 1.00 66.94 94 ALA A CA 1
ATOM 694 C C . ALA A 1 94 ? 1.357 5.289 15.780 1.00 66.94 94 ALA A C 1
ATOM 696 O O . ALA A 1 94 ? 1.282 6.423 16.256 1.00 66.94 94 ALA A O 1
ATOM 697 N N . CYS A 1 95 ? 0.561 4.289 16.145 1.00 73.19 95 CYS A N 1
ATOM 698 C CA . CYS A 1 95 ? -0.391 4.316 17.250 1.00 73.19 95 CYS A CA 1
ATOM 699 C C . CYS A 1 95 ? 0.037 3.287 18.307 1.00 73.19 95 CYS A C 1
ATOM 701 O O . CYS A 1 95 ? 0.940 2.491 18.071 1.00 73.19 95 CYS A O 1
ATOM 703 N N . VAL A 1 96 ? -0.539 3.382 19.503 1.00 66.75 96 VAL A N 1
ATOM 704 C CA . VAL A 1 96 ? -0.161 2.641 20.717 1.00 66.75 96 VAL A CA 1
ATOM 705 C C . VAL A 1 96 ? 0.065 1.139 20.466 1.00 66.75 96 VAL A C 1
ATOM 707 O O . VAL A 1 96 ? -0.893 0.379 20.438 1.00 66.75 96 VAL A O 1
ATOM 710 N N . SER A 1 97 ? 1.320 0.677 20.405 1.00 56.50 97 SER A N 1
ATOM 711 C CA . SER A 1 97 ? 1.582 -0.773 20.346 1.00 56.50 97 SER A CA 1
ATOM 712 C C . SER A 1 97 ? 2.895 -1.263 20.963 1.00 56.50 97 SER A C 1
ATOM 714 O O . SER A 1 97 ? 3.102 -2.476 21.017 1.00 56.50 97 SER A O 1
ATOM 716 N N . ASP A 1 98 ? 3.778 -0.395 21.464 1.00 56.19 98 ASP A N 1
ATOM 717 C CA . ASP A 1 98 ? 5.058 -0.878 21.995 1.00 56.19 98 ASP A CA 1
ATOM 718 C C . ASP A 1 98 ? 4.866 -1.595 23.345 1.00 56.19 98 ASP A C 1
ATOM 720 O O . ASP A 1 98 ? 4.541 -0.990 24.369 1.00 56.19 98 ASP A O 1
ATOM 724 N N . GLY A 1 99 ? 5.027 -2.922 23.329 1.00 60.28 99 GLY A N 1
ATOM 725 C CA . GLY A 1 99 ? 4.976 -3.791 24.510 1.00 60.28 99 GLY A CA 1
ATOM 726 C C . GLY A 1 99 ? 3.594 -4.315 24.925 1.00 60.28 99 GLY A C 1
ATOM 727 O O . GLY A 1 99 ? 3.503 -4.998 25.948 1.00 60.28 99 GLY A O 1
ATOM 728 N N . LEU A 1 100 ? 2.523 -4.047 24.166 1.00 71.44 100 LEU A N 1
ATOM 729 C CA . LEU A 1 100 ? 1.186 -4.578 24.467 1.00 71.44 100 LEU A CA 1
ATOM 730 C C . LEU A 1 100 ? 0.940 -5.940 23.802 1.00 71.44 100 LEU A C 1
ATOM 732 O O . LEU A 1 100 ? 1.303 -6.172 22.653 1.00 71.44 100 LEU A O 1
ATOM 736 N N . GLN A 1 101 ? 0.294 -6.850 24.535 1.00 75.25 101 GLN A N 1
ATOM 737 C CA . GLN A 1 101 ? -0.183 -8.120 23.981 1.00 75.25 101 GLN A CA 1
ATOM 738 C C . GLN A 1 101 ? -1.343 -7.867 23.012 1.00 75.25 101 GLN A C 1
ATOM 740 O O . GLN A 1 101 ? -2.195 -7.019 23.279 1.00 75.25 101 GLN A O 1
ATOM 745 N N . SER A 1 102 ? -1.402 -8.628 21.916 1.00 78.12 102 SER A N 1
ATOM 746 C CA . SER A 1 102 ? -2.503 -8.527 20.953 1.00 78.12 102 SER A CA 1
ATOM 747 C C . SER A 1 102 ? -3.838 -8.877 21.618 1.00 78.12 102 SER A C 1
ATOM 749 O O . SER A 1 102 ? -3.987 -9.945 22.215 1.00 78.12 102 SER A O 1
ATOM 751 N N . SER A 1 103 ? -4.806 -7.967 21.522 1.00 89.81 103 SER A N 1
ATOM 752 C CA . SER A 1 103 ? -6.192 -8.165 21.945 1.00 89.81 103 SER A CA 1
ATOM 753 C C . SER A 1 103 ? -7.138 -7.367 21.049 1.00 89.81 103 SER A C 1
ATOM 755 O O . SER A 1 103 ? -6.710 -6.446 20.347 1.00 89.81 103 SER A O 1
ATOM 757 N N . GLU A 1 104 ? -8.434 -7.682 21.098 1.00 92.31 104 GLU A N 1
ATOM 758 C CA . GLU A 1 104 ? -9.459 -6.910 20.387 1.00 92.31 104 GLU A CA 1
ATOM 759 C C . GLU A 1 104 ? -9.417 -5.432 20.800 1.00 92.31 104 GLU A C 1
ATOM 761 O O . GLU A 1 104 ? -9.506 -4.545 19.957 1.00 92.31 104 GLU A O 1
ATOM 766 N N . GLN A 1 105 ? -9.201 -5.145 22.090 1.00 90.38 105 GLN A N 1
ATOM 767 C CA . GLN A 1 105 ? -9.151 -3.768 22.589 1.00 90.38 105 GLN A CA 1
ATOM 768 C C . GLN A 1 105 ? -7.948 -2.998 22.034 1.00 90.38 105 GLN A C 1
ATOM 770 O O . GLN A 1 105 ? -8.089 -1.819 21.716 1.00 90.38 105 GLN A O 1
ATOM 775 N N . VAL A 1 106 ? -6.791 -3.653 21.886 1.00 90.31 106 VAL A N 1
ATOM 776 C CA . VAL A 1 106 ? -5.606 -3.043 21.261 1.00 90.31 106 VAL A CA 1
ATOM 777 C C . VAL A 1 106 ? -5.867 -2.780 19.777 1.00 90.31 106 VAL A C 1
ATOM 779 O O . VAL A 1 106 ? -5.650 -1.665 19.316 1.00 90.31 106 VAL A O 1
ATOM 782 N N . ALA A 1 107 ? -6.437 -3.746 19.049 1.00 91.69 107 ALA A N 1
ATOM 783 C CA . ALA A 1 107 ? -6.770 -3.571 17.633 1.00 91.69 107 ALA A CA 1
ATOM 784 C C . ALA A 1 107 ? -7.791 -2.442 17.395 1.00 91.69 107 ALA A C 1
ATOM 786 O O . ALA A 1 107 ? -7.660 -1.665 16.446 1.00 91.69 107 ALA A O 1
ATOM 787 N N . LEU A 1 108 ? -8.792 -2.316 18.272 1.00 93.25 108 LEU A N 1
ATOM 788 C CA . LEU A 1 108 ? -9.764 -1.223 18.231 1.00 93.25 108 LEU A CA 1
ATOM 789 C C . LEU A 1 108 ? -9.126 0.130 18.566 1.00 93.25 108 LEU A C 1
ATOM 791 O O . LEU A 1 108 ? -9.431 1.116 17.897 1.00 93.25 108 LEU A O 1
ATOM 795 N N . ALA A 1 109 ? -8.238 0.189 19.563 1.00 90.94 109 ALA A N 1
ATOM 796 C CA . ALA A 1 109 ? -7.513 1.410 19.910 1.00 90.94 109 ALA A CA 1
ATOM 797 C C . ALA A 1 109 ? -6.622 1.887 18.751 1.00 90.94 109 ALA A C 1
ATOM 799 O O . ALA A 1 109 ? -6.657 3.068 18.396 1.00 90.94 109 ALA A O 1
ATOM 800 N N . ASP A 1 110 ? -5.906 0.963 18.107 1.00 90.69 110 ASP A N 1
ATOM 801 C CA . ASP A 1 110 ? -5.115 1.245 16.910 1.00 90.69 110 ASP A CA 1
ATOM 802 C C . ASP A 1 110 ? -5.986 1.753 15.765 1.00 90.69 110 ASP A C 1
ATOM 804 O O . ASP A 1 110 ? -5.669 2.772 15.150 1.00 90.69 110 ASP A O 1
ATOM 808 N N . TYR A 1 111 ? -7.106 1.080 15.480 1.00 93.31 111 TYR A N 1
ATOM 809 C CA . TYR A 1 111 ? -8.047 1.542 14.462 1.00 93.31 111 TYR A CA 1
ATOM 810 C C . TYR A 1 111 ? -8.516 2.972 14.739 1.00 93.31 111 TYR A C 1
ATOM 812 O O . TYR A 1 111 ? -8.439 3.808 13.841 1.00 93.31 111 TYR A O 1
ATOM 820 N N . VAL A 1 112 ? -8.974 3.265 15.961 1.00 93.31 112 VAL A N 1
ATOM 821 C CA . VAL A 1 112 ? -9.476 4.599 16.321 1.00 93.31 112 VAL A CA 1
ATOM 822 C C . VAL A 1 112 ? -8.392 5.651 16.119 1.00 93.31 112 VAL A C 1
ATOM 824 O O . VAL A 1 112 ? -8.655 6.669 15.485 1.00 93.31 112 VAL A O 1
ATOM 827 N N . CYS A 1 113 ? -7.175 5.389 16.590 1.00 91.75 113 CYS A N 1
ATOM 828 C CA . CYS A 1 113 ? -6.064 6.326 16.478 1.00 91.75 113 CYS A CA 1
ATOM 829 C C . CYS A 1 113 ? -5.711 6.645 15.014 1.00 91.75 113 CYS A C 1
ATOM 831 O O . CYS A 1 113 ? -5.664 7.821 14.641 1.00 91.75 113 CYS A O 1
ATOM 833 N N . PHE A 1 114 ? -5.553 5.624 14.165 1.00 91.81 114 PHE A N 1
ATOM 834 C CA . PHE A 1 114 ? -5.259 5.819 12.742 1.00 91.81 114 PHE A CA 1
ATOM 835 C C . PHE A 1 114 ? -6.431 6.445 11.982 1.00 91.81 114 PHE A C 1
ATOM 837 O O . PHE A 1 114 ? -6.226 7.281 11.109 1.00 91.81 114 PHE A O 1
ATOM 844 N N . ALA A 1 115 ? -7.667 6.068 12.306 1.00 92.62 115 ALA A N 1
ATOM 845 C CA . ALA A 1 115 ? -8.839 6.607 11.632 1.00 92.62 115 ALA A CA 1
ATOM 846 C C . ALA A 1 115 ? -9.113 8.074 12.001 1.00 92.62 115 ALA A C 1
ATOM 848 O O . ALA A 1 115 ? -9.639 8.816 11.172 1.00 92.62 115 ALA A O 1
ATOM 849 N N . GLN A 1 116 ? -8.743 8.489 13.216 1.00 91.06 116 GLN A N 1
ATOM 850 C CA . GLN A 1 116 ? -8.768 9.888 13.643 1.00 91.06 116 GLN A CA 1
ATOM 851 C C . GLN A 1 116 ? -7.626 10.706 13.030 1.00 91.06 116 GLN A C 1
ATOM 853 O O . GLN A 1 116 ? -7.814 11.896 12.807 1.00 91.06 116 GLN A O 1
ATOM 858 N N . ASN A 1 117 ? -6.472 10.093 12.750 1.00 89.88 117 ASN A N 1
ATOM 859 C CA . ASN A 1 117 ? -5.263 10.786 12.293 1.00 89.88 117 ASN A CA 1
ATOM 860 C C . ASN A 1 117 ? -4.671 10.129 11.028 1.00 89.88 117 ASN A C 1
ATOM 862 O O . ASN A 1 117 ? -3.543 9.625 11.072 1.00 89.88 117 ASN A O 1
ATOM 866 N N . PRO A 1 118 ? -5.415 10.091 9.908 1.00 87.62 118 PRO A N 1
ATOM 867 C CA . PRO A 1 118 ? -4.964 9.423 8.694 1.00 87.62 118 PRO A CA 1
ATOM 868 C C . PRO A 1 118 ? -3.678 10.078 8.157 1.00 87.62 118 PRO A C 1
ATOM 870 O O . PRO A 1 118 ? -3.586 11.307 8.123 1.00 87.62 118 PRO A O 1
ATOM 873 N N . PRO A 1 119 ? -2.678 9.295 7.715 1.00 83.62 119 PRO A N 1
ATOM 8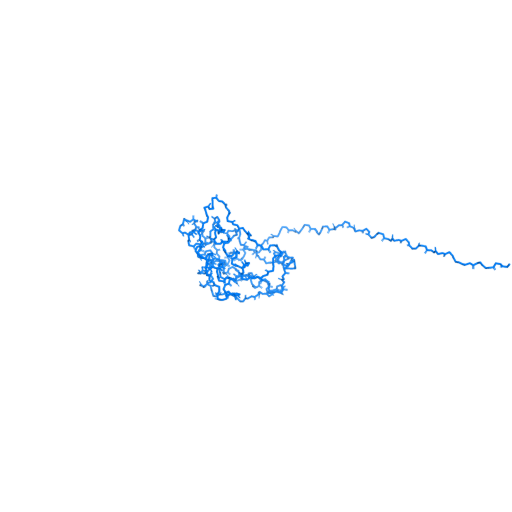74 C CA . PRO A 1 119 ? -1.497 9.843 7.065 1.00 83.62 119 PRO A CA 1
ATOM 875 C C . PRO A 1 119 ? -1.894 10.346 5.678 1.00 83.62 119 PRO A C 1
ATOM 877 O O . PRO A 1 119 ? -2.017 9.556 4.751 1.00 83.62 119 PRO A O 1
ATOM 880 N N . VAL A 1 120 ? -2.137 11.647 5.532 1.00 77.75 120 VAL A N 1
ATOM 881 C CA . VAL A 1 120 ? -2.423 12.242 4.222 1.00 77.75 120 VAL A CA 1
ATOM 882 C C . VAL A 1 120 ? -1.102 12.405 3.466 1.00 77.75 120 VAL A C 1
ATOM 884 O O . VAL A 1 120 ? -0.242 13.164 3.924 1.00 77.75 120 VAL A O 1
ATOM 887 N N . PRO A 1 121 ? -0.892 11.693 2.345 1.00 75.06 121 PRO A N 1
ATOM 888 C CA . PRO A 1 121 ? 0.330 11.841 1.573 1.00 75.06 121 PRO A CA 1
ATOM 889 C C . PRO A 1 121 ? 0.329 13.180 0.823 1.00 75.06 121 PRO A C 1
ATOM 891 O O . PRO A 1 121 ? -0.719 13.696 0.432 1.00 75.06 121 PRO A O 1
ATOM 894 N N . THR A 1 122 ? 1.517 13.742 0.595 1.00 72.88 122 THR A N 1
ATOM 895 C CA . THR A 1 122 ? 1.695 14.994 -0.163 1.00 72.88 122 THR A CA 1
ATOM 896 C C . THR A 1 122 ? 1.330 14.845 -1.642 1.00 72.88 122 THR A C 1
ATOM 898 O O . THR A 1 122 ? 0.938 15.819 -2.283 1.00 72.88 122 THR A O 1
ATOM 901 N N . SER A 1 123 ? 1.420 13.628 -2.175 1.00 75.56 123 SER A N 1
ATOM 902 C CA . SER A 1 123 ? 0.948 13.234 -3.500 1.00 75.56 123 SER A CA 1
ATOM 903 C C . SER A 1 123 ? 0.417 11.800 -3.451 1.00 75.56 123 SER A C 1
ATOM 905 O O . SER A 1 123 ? 0.835 10.982 -2.636 1.00 75.56 123 SER A O 1
ATOM 907 N N . MET A 1 124 ? -0.526 11.481 -4.331 1.00 83.06 124 MET A N 1
ATOM 908 C CA . MET A 1 124 ? -0.969 10.107 -4.551 1.00 83.06 124 MET A CA 1
ATOM 909 C C . MET A 1 124 ? -0.716 9.743 -5.997 1.00 83.06 124 MET A C 1
ATOM 911 O O . MET A 1 124 ? -1.059 10.537 -6.876 1.00 83.06 124 MET A O 1
ATOM 915 N N . LEU A 1 125 ? -0.234 8.522 -6.239 1.00 91.12 125 LEU A N 1
ATOM 916 C CA . LEU A 1 125 ? -0.145 8.012 -7.601 1.00 91.12 125 LEU A CA 1
ATOM 917 C C . LEU A 1 125 ? -1.516 8.100 -8.286 1.00 91.12 125 LEU A C 1
ATOM 919 O O . LEU A 1 125 ? -2.553 7.746 -7.712 1.00 91.12 125 LEU A O 1
ATOM 923 N N . SER A 1 126 ? -1.526 8.603 -9.518 1.00 91.62 126 SER A N 1
ATOM 924 C CA . SER A 1 126 ? -2.687 8.499 -10.399 1.00 91.62 126 SER A CA 1
ATOM 925 C C . SER A 1 126 ? -2.975 7.034 -10.741 1.00 91.62 126 SER A C 1
ATOM 927 O O . SER A 1 126 ? -2.133 6.155 -10.555 1.00 91.62 126 SER A O 1
ATOM 929 N N . SER A 1 127 ? -4.155 6.748 -11.300 1.00 93.06 127 SER A N 1
ATOM 930 C CA . SER A 1 127 ? -4.446 5.392 -11.798 1.00 93.06 127 SER A CA 1
ATOM 931 C C . SER A 1 127 ? -3.450 4.958 -12.883 1.00 93.06 127 SER A C 1
ATOM 933 O O . SER A 1 127 ? -3.087 3.786 -12.966 1.00 93.06 127 SER A O 1
ATOM 935 N N . ALA A 1 128 ? -2.973 5.909 -13.694 1.00 94.25 128 ALA A N 1
ATOM 936 C CA . ALA A 1 128 ? -1.952 5.656 -14.702 1.00 94.25 128 ALA A CA 1
ATOM 937 C C . ALA A 1 128 ? -0.593 5.334 -14.062 1.00 94.25 128 ALA A C 1
ATOM 939 O O . ALA A 1 128 ? 0.028 4.346 -14.444 1.00 94.25 128 ALA A O 1
ATOM 940 N N . GLN A 1 129 ? -0.169 6.105 -13.056 1.00 94.75 129 GLN A N 1
ATOM 941 C CA . GLN A 1 129 ? 1.072 5.849 -12.319 1.00 94.75 129 GLN A CA 1
ATOM 942 C C . GLN A 1 129 ? 1.026 4.535 -11.530 1.00 94.75 129 GLN A C 1
ATOM 944 O O . GLN A 1 129 ? 1.994 3.784 -11.553 1.00 94.75 129 GLN A O 1
ATOM 949 N N . ALA A 1 130 ? -0.098 4.202 -10.889 1.00 94.94 130 ALA A N 1
ATOM 950 C CA . ALA A 1 130 ? -0.272 2.907 -10.231 1.00 94.94 130 ALA A CA 1
ATOM 951 C C . ALA A 1 130 ? -0.199 1.753 -11.247 1.00 94.94 130 ALA A C 1
ATOM 953 O O . ALA A 1 130 ? 0.429 0.731 -10.988 1.00 94.94 130 ALA A O 1
ATOM 954 N N . GLY A 1 131 ? -0.792 1.925 -12.432 1.00 95.69 131 GLY A N 1
ATOM 955 C CA . GLY A 1 131 ? -0.676 0.951 -13.516 1.00 95.69 131 GLY A CA 1
ATOM 956 C C . GLY A 1 131 ? 0.766 0.786 -13.998 1.00 95.69 131 GLY A C 1
ATOM 957 O O . GLY A 1 131 ? 1.224 -0.340 -14.160 1.00 95.69 131 GLY A O 1
ATOM 958 N N . TYR A 1 132 ? 1.490 1.893 -14.159 1.00 95.31 132 TYR A N 1
ATOM 959 C CA . TYR A 1 132 ? 2.909 1.877 -14.510 1.00 95.31 132 TYR A CA 1
ATOM 960 C C . TYR A 1 132 ? 3.739 1.151 -13.447 1.00 95.31 132 TYR A C 1
ATOM 962 O O . TYR A 1 132 ? 4.544 0.289 -13.781 1.00 95.31 132 TYR A O 1
ATOM 970 N N . LEU A 1 133 ? 3.511 1.448 -12.164 1.00 94.44 133 LEU A N 1
ATOM 971 C CA . LEU A 1 133 ? 4.201 0.794 -11.054 1.00 94.44 133 LEU A CA 1
ATOM 972 C C . LEU A 1 133 ? 3.933 -0.716 -11.021 1.00 94.44 133 LEU A C 1
ATOM 974 O O . LEU A 1 133 ? 4.846 -1.498 -10.768 1.00 94.44 133 LEU A O 1
ATOM 978 N N . TYR A 1 134 ? 2.703 -1.140 -11.316 1.00 95.31 134 TYR A N 1
ATOM 979 C CA . TYR A 1 134 ? 2.374 -2.557 -11.454 1.00 95.31 134 TYR A CA 1
ATOM 980 C C . TYR A 1 134 ? 3.168 -3.220 -12.582 1.00 95.31 134 TYR A C 1
ATOM 982 O O . TYR A 1 134 ? 3.768 -4.278 -12.378 1.00 95.31 134 TYR A O 1
ATOM 990 N N . ASP A 1 135 ? 3.179 -2.600 -13.764 1.00 95.31 135 ASP A N 1
ATOM 991 C CA . ASP A 1 135 ? 3.883 -3.117 -14.941 1.00 95.31 135 ASP A CA 1
ATOM 992 C C . ASP A 1 135 ? 5.401 -3.161 -14.683 1.00 95.31 135 ASP A C 1
ATOM 994 O O . ASP A 1 135 ? 6.075 -4.125 -15.045 1.00 95.31 135 ASP A O 1
ATOM 998 N N . TYR A 1 136 ? 5.921 -2.170 -13.958 1.00 92.88 136 TYR A N 1
ATOM 999 C CA . TYR A 1 136 ? 7.296 -2.119 -13.482 1.00 92.88 136 TYR A CA 1
ATOM 1000 C C . TYR A 1 136 ? 7.631 -3.271 -12.522 1.00 92.88 136 TYR A C 1
ATOM 1002 O O . TYR A 1 136 ? 8.571 -4.041 -12.748 1.00 92.88 136 TYR A O 1
ATOM 1010 N N . TRP A 1 137 ? 6.839 -3.449 -11.463 1.00 93.69 137 TRP A N 1
ATOM 1011 C CA . TRP A 1 137 ? 7.079 -4.505 -10.483 1.00 93.69 137 TRP A CA 1
ATOM 1012 C C . TRP A 1 137 ? 6.956 -5.901 -11.086 1.00 93.69 137 TRP A C 1
ATOM 1014 O O . TRP A 1 137 ? 7.822 -6.743 -10.860 1.00 93.69 137 TRP A O 1
ATOM 1024 N N . THR A 1 138 ? 5.910 -6.157 -11.868 1.00 93.56 138 THR A N 1
ATOM 1025 C CA . THR A 1 138 ? 5.650 -7.490 -12.430 1.00 93.56 138 THR A CA 1
ATOM 1026 C C . THR A 1 138 ? 6.528 -7.815 -13.635 1.00 93.56 138 THR A C 1
ATOM 1028 O O . THR A 1 138 ? 6.919 -8.969 -13.804 1.00 93.56 138 THR A O 1
ATOM 1031 N N . GLY A 1 139 ? 6.876 -6.816 -14.448 1.00 91.31 139 GLY A N 1
ATOM 1032 C CA . GLY A 1 139 ? 7.721 -6.989 -15.626 1.00 91.31 139 GLY A CA 1
ATOM 1033 C C . GLY A 1 139 ? 9.214 -7.071 -15.315 1.00 91.31 139 GLY A C 1
ATOM 1034 O O . GLY A 1 139 ? 9.946 -7.693 -16.083 1.00 91.31 139 GLY A O 1
ATOM 1035 N N . PHE A 1 140 ? 9.670 -6.473 -14.206 1.00 89.69 140 PHE A N 1
ATOM 1036 C CA . PHE A 1 140 ? 11.105 -6.289 -13.955 1.00 89.69 140 PHE A CA 1
ATOM 1037 C C . PHE A 1 140 ? 11.552 -6.687 -12.551 1.00 89.69 140 PHE A C 1
ATOM 1039 O O . PHE A 1 140 ? 12.460 -7.508 -12.422 1.00 89.69 140 PHE A O 1
ATOM 1046 N N . VAL A 1 141 ? 10.915 -6.164 -11.499 1.00 89.19 141 VAL A N 1
ATOM 1047 C CA . VAL A 1 141 ? 11.358 -6.431 -10.116 1.00 89.19 141 VAL A CA 1
ATOM 1048 C C . VAL A 1 141 ? 11.153 -7.896 -9.740 1.00 89.19 141 VAL A C 1
ATOM 1050 O O . VAL A 1 141 ? 12.087 -8.551 -9.282 1.00 89.19 141 VAL A O 1
ATOM 1053 N N . VAL A 1 142 ? 9.959 -8.441 -9.986 1.00 91.06 142 VAL A N 1
ATOM 1054 C CA . VAL A 1 142 ? 9.630 -9.835 -9.656 1.00 91.06 142 VAL A CA 1
ATOM 1055 C C . VAL A 1 142 ? 10.537 -10.828 -10.404 1.00 91.06 142 VAL A C 1
ATOM 1057 O O . VAL A 1 142 ? 11.124 -11.685 -9.739 1.00 91.06 142 VAL A O 1
ATOM 1060 N N . PRO A 1 143 ? 10.738 -10.725 -11.737 1.00 90.19 143 PRO A N 1
ATOM 1061 C CA . PRO A 1 143 ? 11.704 -11.569 -12.441 1.00 90.19 143 PRO A CA 1
ATOM 1062 C C . PRO A 1 143 ? 13.139 -11.435 -11.922 1.00 90.19 143 PRO A C 1
ATOM 1064 O O . PRO A 1 143 ? 13.828 -12.445 -11.802 1.00 90.19 143 PRO A O 1
ATOM 1067 N N . CYS A 1 144 ? 13.583 -10.222 -11.575 1.00 90.19 144 CYS A N 1
ATOM 1068 C CA . CYS A 1 144 ? 14.926 -10.009 -11.039 1.00 90.19 144 CYS A CA 1
ATOM 1069 C C . CYS A 1 144 ? 15.113 -10.686 -9.675 1.00 90.19 144 CYS A C 1
ATOM 1071 O O . CYS A 1 144 ? 16.105 -11.378 -9.450 1.00 90.19 144 CYS A O 1
ATOM 1073 N N . TYR A 1 145 ? 14.131 -10.566 -8.777 1.00 89.94 145 TYR A N 1
ATOM 1074 C CA . TYR A 1 145 ? 14.176 -11.250 -7.483 1.00 89.94 145 TYR A CA 1
ATOM 1075 C C . TYR A 1 145 ? 14.279 -12.768 -7.678 1.00 89.94 145 TYR A C 1
ATOM 1077 O O . TYR A 1 145 ? 15.130 -13.407 -7.058 1.00 89.94 145 TYR A O 1
ATOM 1085 N N . ALA A 1 146 ? 13.499 -13.327 -8.608 1.00 89.31 146 ALA A N 1
ATOM 1086 C CA . ALA A 1 146 ? 13.555 -14.748 -8.938 1.00 89.31 146 ALA A CA 1
ATOM 1087 C C . ALA A 1 146 ? 14.919 -15.180 -9.515 1.00 89.31 146 ALA A C 1
ATOM 1089 O O . ALA A 1 146 ? 15.436 -16.228 -9.126 1.00 89.31 146 ALA A O 1
ATOM 1090 N N . GLU A 1 147 ? 15.535 -14.378 -10.394 1.00 90.81 147 GLU A N 1
ATOM 1091 C CA . GLU A 1 147 ? 16.881 -14.637 -10.942 1.00 90.81 147 GLU A CA 1
ATOM 1092 C C . GLU A 1 147 ? 17.946 -14.714 -9.838 1.00 90.81 147 GLU A C 1
ATOM 1094 O O . GLU A 1 147 ? 18.861 -15.537 -9.902 1.00 90.81 147 GLU A O 1
ATOM 1099 N N . HIS A 1 148 ? 17.780 -13.917 -8.783 1.00 88.44 148 HIS A N 1
ATOM 1100 C CA . HIS A 1 148 ? 18.667 -13.891 -7.623 1.00 88.44 148 HIS A CA 1
ATOM 1101 C C . HIS A 1 148 ? 18.257 -14.861 -6.499 1.00 88.44 148 HIS A C 1
ATOM 1103 O O . HIS A 1 148 ? 18.824 -14.821 -5.407 1.00 88.44 148 HIS A O 1
ATOM 1109 N N . GLY A 1 149 ? 17.318 -15.777 -6.764 1.00 88.00 149 GLY A N 1
ATOM 1110 C CA . GLY A 1 149 ? 16.933 -16.841 -5.832 1.00 88.00 149 GLY A CA 1
ATOM 1111 C C . GLY A 1 149 ? 16.000 -16.390 -4.708 1.00 88.00 149 GLY A C 1
ATOM 1112 O O . GLY A 1 149 ? 15.908 -17.063 -3.679 1.00 88.00 149 GLY A O 1
ATOM 1113 N N . PHE A 1 150 ? 15.313 -15.263 -4.887 1.00 86.00 150 PHE A N 1
ATOM 1114 C CA . PHE A 1 150 ? 14.319 -14.765 -3.951 1.00 86.00 150 PHE A CA 1
ATOM 1115 C C . PHE A 1 150 ? 12.902 -15.094 -4.417 1.00 86.00 150 PHE A C 1
ATOM 1117 O O . PHE A 1 150 ? 12.544 -14.911 -5.578 1.00 86.00 150 PHE A O 1
ATOM 1124 N N . GLU A 1 151 ? 12.077 -15.545 -3.476 1.00 85.31 151 GLU A N 1
ATOM 1125 C CA . GLU A 1 151 ? 10.656 -15.808 -3.701 1.00 85.31 151 GLU A CA 1
ATOM 1126 C C . GLU A 1 151 ? 9.817 -14.646 -3.160 1.00 85.31 151 GLU A C 1
ATOM 1128 O O . GLU A 1 151 ? 10.072 -14.138 -2.063 1.00 85.31 151 GLU A O 1
ATOM 1133 N N . ILE A 1 152 ? 8.804 -14.237 -3.924 1.00 85.75 152 ILE A N 1
ATOM 1134 C CA . ILE A 1 152 ? 7.814 -13.243 -3.495 1.00 85.75 152 ILE A CA 1
ATOM 1135 C C . ILE A 1 152 ? 6.772 -13.920 -2.605 1.00 85.75 152 ILE A C 1
ATOM 1137 O O . ILE A 1 152 ? 6.361 -15.048 -2.867 1.00 85.75 152 ILE A O 1
ATOM 1141 N N . SER A 1 153 ? 6.335 -13.226 -1.554 1.00 82.25 153 SER A N 1
ATOM 1142 C CA . SER A 1 153 ? 5.404 -13.743 -0.538 1.00 82.25 153 SER A CA 1
ATOM 1143 C C . SER A 1 153 ? 4.015 -14.106 -1.070 1.00 82.25 153 SER A C 1
ATOM 1145 O O . SER A 1 153 ? 3.319 -14.916 -0.455 1.00 82.25 153 SER A O 1
ATOM 1147 N N . ALA A 1 154 ? 3.611 -13.518 -2.197 1.00 87.00 154 ALA A N 1
ATOM 1148 C CA . ALA A 1 154 ? 2.321 -13.737 -2.831 1.00 87.00 154 ALA A CA 1
ATOM 1149 C C . ALA A 1 154 ? 2.353 -13.391 -4.327 1.00 87.00 154 ALA A C 1
ATOM 1151 O O . ALA A 1 154 ? 3.064 -12.476 -4.754 1.00 87.00 154 ALA A O 1
ATOM 1152 N N . ASP A 1 155 ? 1.509 -14.071 -5.103 1.00 91.56 155 ASP A N 1
ATOM 1153 C CA . ASP A 1 155 ? 1.276 -13.735 -6.508 1.00 91.56 155 ASP A CA 1
ATOM 1154 C C . ASP A 1 155 ? 0.682 -12.322 -6.655 1.00 91.56 155 ASP A C 1
ATOM 1156 O O . ASP A 1 155 ? -0.139 -11.909 -5.824 1.00 91.56 155 ASP A O 1
ATOM 1160 N N . PRO A 1 156 ? 1.049 -11.576 -7.716 1.00 93.38 156 PRO A N 1
ATOM 1161 C CA . PRO A 1 156 ? 0.451 -10.278 -7.986 1.00 93.38 156 PRO A CA 1
ATOM 1162 C C . PRO A 1 156 ? -1.062 -10.398 -8.208 1.00 93.38 156 PRO A C 1
ATOM 1164 O O . PRO A 1 156 ? -1.515 -11.312 -8.907 1.00 93.38 156 PRO A O 1
ATOM 1167 N N . PRO A 1 157 ? -1.874 -9.454 -7.692 1.00 95.25 157 PRO A N 1
ATOM 1168 C CA . PRO A 1 157 ? -3.260 -9.338 -8.124 1.00 95.25 157 PRO A CA 1
ATOM 1169 C C . PRO A 1 157 ? -3.303 -9.024 -9.623 1.00 95.25 157 PRO A C 1
ATOM 1171 O O . PRO A 1 157 ? -2.324 -8.559 -10.204 1.00 95.25 157 PRO A O 1
ATOM 1174 N N . VAL A 1 158 ? -4.454 -9.220 -10.264 1.00 96.44 158 VAL A N 1
ATOM 1175 C CA . VAL A 1 158 ? -4.645 -8.709 -11.630 1.00 96.44 158 VAL A CA 1
ATOM 1176 C C . VAL A 1 158 ? -4.487 -7.185 -11.649 1.00 96.44 158 VAL A C 1
ATOM 1178 O O . VAL A 1 158 ? -4.886 -6.502 -10.698 1.00 96.44 158 VAL A O 1
ATOM 1181 N N . ARG A 1 159 ? -3.913 -6.652 -12.729 1.00 96.62 159 ARG A N 1
ATOM 1182 C CA . ARG A 1 159 ? -3.557 -5.232 -12.872 1.00 96.62 159 ARG A CA 1
ATOM 1183 C C . ARG A 1 159 ? -4.716 -4.291 -12.562 1.00 96.62 159 ARG A C 1
ATOM 1185 O O . ARG A 1 159 ? -4.549 -3.313 -11.843 1.00 96.62 159 ARG A O 1
ATOM 1192 N N . GLU A 1 160 ? -5.907 -4.595 -13.070 1.00 97.25 160 GLU A N 1
ATOM 1193 C CA . GLU A 1 160 ? -7.101 -3.768 -12.876 1.00 97.25 160 GLU A CA 1
ATOM 1194 C C . GLU A 1 160 ? -7.457 -3.649 -11.395 1.00 97.25 160 GLU A C 1
ATOM 1196 O O . GLU A 1 160 ? -7.806 -2.570 -10.920 1.00 97.25 160 GLU A O 1
ATOM 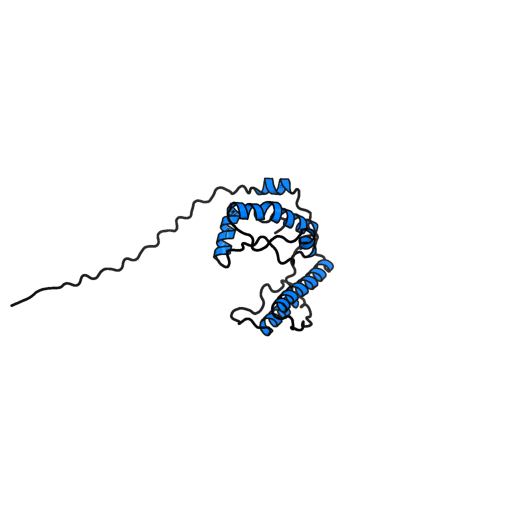1201 N N . ARG A 1 161 ? -7.318 -4.752 -10.651 1.00 95.75 161 ARG A N 1
ATOM 1202 C CA . ARG A 1 161 ? -7.553 -4.772 -9.210 1.00 95.75 161 ARG A CA 1
ATOM 1203 C C . ARG A 1 161 ? -6.485 -3.978 -8.469 1.00 95.75 161 ARG A C 1
ATOM 1205 O O . ARG A 1 161 ? -6.834 -3.202 -7.589 1.00 95.75 161 ARG A O 1
ATOM 1212 N N . PHE A 1 162 ? -5.215 -4.141 -8.840 1.00 95.88 162 PHE A N 1
ATOM 1213 C CA . PHE A 1 162 ? -4.119 -3.370 -8.254 1.00 95.88 162 PHE A CA 1
ATOM 1214 C C . PHE A 1 162 ? -4.369 -1.864 -8.374 1.00 95.88 162 PHE A C 1
ATOM 1216 O O . PHE A 1 162 ? -4.333 -1.152 -7.376 1.00 95.88 162 PHE A O 1
ATOM 1223 N N . VAL A 1 163 ? -4.688 -1.394 -9.584 1.00 95.56 163 VAL A N 1
ATOM 1224 C CA . VAL A 1 163 ? -4.935 0.027 -9.858 1.00 95.56 163 VAL A CA 1
ATOM 1225 C C . VAL A 1 163 ? -6.158 0.537 -9.096 1.00 95.56 163 VAL A C 1
ATOM 1227 O O . VAL A 1 163 ? -6.101 1.611 -8.505 1.00 95.56 163 VAL A O 1
ATOM 1230 N N . ALA A 1 164 ? -7.249 -0.235 -9.072 1.00 93.94 164 ALA A N 1
ATOM 1231 C CA . ALA A 1 164 ? -8.473 0.157 -8.377 1.00 93.94 164 ALA A CA 1
ATOM 1232 C C . ALA A 1 164 ? -8.311 0.201 -6.847 1.00 93.94 164 ALA A C 1
ATOM 1234 O O . ALA A 1 164 ? -8.929 1.031 -6.180 1.00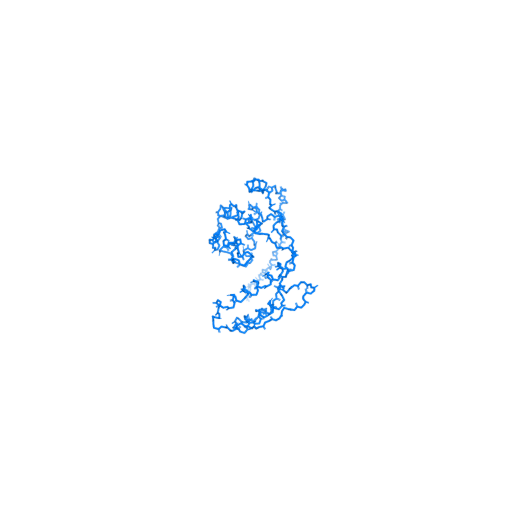 93.94 164 ALA A O 1
ATOM 1235 N N . GLU A 1 165 ? -7.493 -0.687 -6.280 1.00 93.38 165 GLU A N 1
ATOM 1236 C CA . GLU A 1 165 ? -7.308 -0.802 -4.832 1.00 93.38 165 GLU A CA 1
ATOM 1237 C C . GLU A 1 165 ? -6.109 0.004 -4.307 1.00 93.38 165 GLU A C 1
ATOM 1239 O O . GLU A 1 165 ? -6.018 0.190 -3.095 1.00 93.38 165 GLU A O 1
ATOM 1244 N N . TRP A 1 166 ? -5.261 0.577 -5.170 1.00 92.00 166 TRP A N 1
ATOM 1245 C CA . TRP A 1 166 ? -4.055 1.325 -4.786 1.00 92.00 166 TRP A CA 1
ATOM 1246 C C . TRP A 1 166 ? -4.312 2.475 -3.792 1.00 92.00 166 TRP A C 1
ATOM 1248 O O . TRP A 1 166 ? -5.198 3.297 -4.062 1.00 92.00 166 TRP A O 1
ATOM 1258 N N . PRO A 1 167 ? -3.555 2.611 -2.679 1.00 91.25 167 PRO A N 1
ATOM 1259 C CA . PRO A 1 167 ? -2.409 1.797 -2.230 1.00 91.25 167 PRO A CA 1
ATOM 1260 C C . PRO A 1 167 ? -2.777 0.664 -1.241 1.00 91.25 167 PRO A C 1
ATOM 1262 O O . PRO A 1 167 ? -1.926 0.156 -0.514 1.00 91.25 167 PRO A O 1
ATOM 1265 N N . PHE A 1 168 ? -4.052 0.284 -1.157 1.00 91.62 168 PHE A N 1
ATOM 1266 C CA . PHE A 1 168 ? -4.598 -0.645 -0.159 1.00 91.62 168 PHE A CA 1
ATOM 1267 C C . PHE A 1 168 ? -4.813 -2.074 -0.680 1.00 91.62 168 PHE A C 1
ATOM 1269 O O . PHE A 1 168 ? -5.494 -2.869 -0.037 1.00 91.62 168 PHE A O 1
ATOM 1276 N N . GLN A 1 169 ? -4.213 -2.425 -1.817 1.00 89.94 169 GLN A N 1
ATOM 1277 C CA . GLN A 1 169 ? -4.311 -3.740 -2.463 1.00 89.94 169 GLN A CA 1
ATOM 1278 C C . GLN A 1 169 ? -3.656 -4.888 -1.671 1.00 89.94 169 GLN A C 1
ATOM 1280 O O . GLN A 1 169 ? -3.754 -6.045 -2.074 1.00 89.94 169 GLN A O 1
ATOM 1285 N N 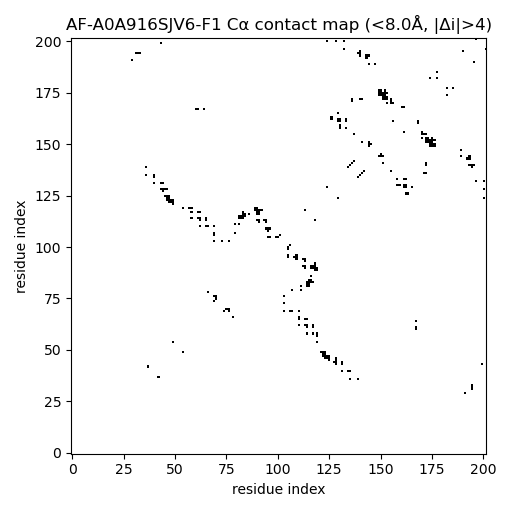. ASN A 1 170 ? -2.961 -4.576 -0.569 1.00 86.69 170 ASN A N 1
ATOM 1286 C CA . ASN A 1 170 ? -2.242 -5.532 0.279 1.00 86.69 170 ASN A CA 1
ATOM 1287 C C . ASN A 1 170 ? -1.233 -6.406 -0.493 1.00 86.69 170 ASN A C 1
ATOM 1289 O O . ASN A 1 170 ? -1.035 -7.579 -0.184 1.00 86.69 170 ASN A O 1
ATOM 1293 N N . TRP A 1 171 ? -0.614 -5.832 -1.526 1.00 91.19 171 TRP A N 1
ATOM 1294 C CA . TRP A 1 171 ? 0.401 -6.496 -2.330 1.00 91.19 171 TRP A CA 1
ATOM 1295 C C . TRP A 1 171 ? 1.453 -5.505 -2.831 1.00 91.19 171 TRP A C 1
ATOM 1297 O O . TRP A 1 171 ? 1.134 -4.438 -3.360 1.00 91.19 171 TRP A O 1
ATOM 1307 N N . ALA A 1 172 ? 2.702 -5.914 -2.680 1.00 90.31 172 ALA A N 1
ATOM 1308 C CA . ALA A 1 172 ? 3.917 -5.375 -3.274 1.00 90.31 172 ALA A CA 1
ATOM 1309 C C . ALA A 1 172 ? 4.890 -6.567 -3.399 1.00 90.31 172 ALA A C 1
ATOM 1311 O O . ALA A 1 172 ? 4.654 -7.587 -2.738 1.00 90.31 172 ALA A O 1
ATOM 1312 N N . PRO A 1 173 ? 5.966 -6.492 -4.199 1.00 87.50 173 PRO A N 1
ATOM 1313 C CA . PRO A 1 173 ? 6.943 -7.576 -4.315 1.00 87.50 173 PRO A CA 1
ATOM 1314 C C . PRO A 1 173 ? 7.785 -7.722 -3.030 1.00 87.50 173 PRO A C 1
ATOM 1316 O O . PRO A 1 173 ? 8.965 -7.399 -2.997 1.00 87.50 173 PRO A O 1
ATOM 1319 N N . THR A 1 174 ? 7.176 -8.187 -1.938 1.00 82.88 174 THR A N 1
ATOM 1320 C CA . THR A 1 174 ? 7.841 -8.429 -0.652 1.00 82.88 174 THR A CA 1
ATOM 1321 C C . THR A 1 174 ? 8.422 -9.839 -0.608 1.00 82.88 174 THR A C 1
ATOM 1323 O O . THR A 1 174 ? 7.822 -10.793 -1.105 1.00 82.88 174 THR A O 1
ATOM 1326 N N . LEU A 1 175 ? 9.599 -9.985 -0.000 1.00 75.31 175 LEU A N 1
ATOM 1327 C CA . LEU A 1 175 ? 10.316 -11.260 0.063 1.00 75.31 175 LEU A CA 1
ATOM 1328 C C . LEU A 1 175 ? 9.617 -12.235 1.032 1.00 75.31 175 LEU A C 1
ATOM 1330 O O . LEU A 1 175 ? 9.469 -11.929 2.212 1.00 75.31 175 LEU A O 1
ATOM 1334 N N . ALA A 1 176 ? 9.217 -13.418 0.551 1.00 63.31 176 ALA A N 1
ATOM 1335 C CA . ALA A 1 176 ? 8.480 -14.440 1.314 1.00 63.31 176 ALA A CA 1
ATOM 1336 C C . ALA A 1 176 ? 9.264 -15.002 2.505 1.00 63.31 176 ALA A C 1
ATOM 1338 O O . ALA A 1 176 ? 8.711 -15.292 3.563 1.00 63.31 176 ALA A O 1
ATOM 1339 N N . ASN A 1 177 ? 10.569 -15.182 2.301 1.00 57.19 177 ASN A N 1
ATOM 1340 C CA . ASN A 1 177 ? 11.393 -16.066 3.122 1.00 57.19 177 ASN A CA 1
ATOM 1341 C C . ASN A 1 177 ? 12.326 -15.313 4.077 1.00 57.19 177 ASN A C 1
ATOM 1343 O O . ASN A 1 177 ? 13.237 -15.917 4.643 1.00 57.19 177 ASN A O 1
ATOM 1347 N N . ARG A 1 178 ? 12.141 -13.997 4.244 1.00 59.84 178 ARG A N 1
ATOM 1348 C CA . ARG A 1 178 ? 12.958 -13.172 5.142 1.00 59.84 178 ARG A CA 1
ATOM 1349 C C . ARG A 1 178 ? 12.082 -12.139 5.844 1.00 59.84 178 ARG A C 1
ATOM 1351 O O . ARG A 1 178 ? 11.425 -11.339 5.191 1.00 59.84 178 ARG A O 1
ATOM 1358 N N . GLY A 1 179 ? 12.086 -12.164 7.174 1.00 59.97 179 GLY A N 1
ATOM 1359 C CA . GLY A 1 179 ? 11.469 -11.149 8.029 1.00 59.97 179 GLY A CA 1
ATOM 1360 C C . GLY A 1 179 ? 12.519 -10.498 8.931 1.00 59.97 179 GLY A C 1
ATOM 1361 O O . GLY A 1 179 ? 13.594 -11.056 9.132 1.00 59.97 179 GLY A O 1
ATOM 1362 N N . GLY A 1 180 ? 12.213 -9.326 9.486 1.00 66.00 180 GLY A N 1
ATOM 1363 C CA . GLY A 1 180 ? 13.124 -8.625 10.397 1.00 66.00 180 GLY A CA 1
ATOM 1364 C C . GLY A 1 180 ? 14.395 -8.103 9.715 1.00 66.00 180 GLY A C 1
ATOM 1365 O O . GLY A 1 180 ? 14.373 -7.732 8.543 1.00 66.00 180 GLY A O 1
ATOM 1366 N N . GLU A 1 181 ? 15.503 -8.058 10.456 1.00 67.81 181 GLU A N 1
ATOM 1367 C CA . GLU A 1 181 ? 16.787 -7.498 9.996 1.00 67.81 181 GLU A CA 1
ATOM 1368 C C . GLU A 1 181 ? 17.344 -8.218 8.753 1.00 67.81 181 GLU A C 1
ATOM 1370 O O . GLU A 1 181 ? 17.912 -7.578 7.867 1.00 67.81 181 GLU A O 1
ATOM 1375 N N . ASP A 1 182 ? 17.085 -9.523 8.622 1.00 71.94 182 ASP A N 1
ATOM 1376 C CA . ASP A 1 182 ? 17.510 -10.330 7.472 1.00 71.94 182 ASP A CA 1
ATOM 1377 C C . ASP A 1 182 ? 16.807 -9.926 6.168 1.00 71.94 182 ASP A C 1
ATOM 1379 O O . ASP A 1 182 ? 17.378 -10.065 5.084 1.00 71.94 182 ASP A O 1
ATOM 1383 N N . ALA A 1 183 ? 15.570 -9.422 6.257 1.00 72.25 183 ALA A N 1
ATOM 1384 C CA . ALA A 1 183 ? 14.828 -8.912 5.106 1.00 72.25 183 ALA A CA 1
ATOM 1385 C C . ALA A 1 183 ? 15.412 -7.585 4.618 1.00 72.25 183 ALA A C 1
ATOM 1387 O O . ALA A 1 183 ? 15.568 -7.383 3.418 1.00 72.25 183 ALA A O 1
ATOM 1388 N N . VAL A 1 184 ? 15.782 -6.706 5.552 1.00 73.19 184 VAL A N 1
ATOM 1389 C CA . VAL A 1 184 ? 16.380 -5.400 5.247 1.00 73.19 184 VAL A CA 1
ATOM 1390 C C . VAL A 1 184 ? 17.751 -5.579 4.602 1.00 73.19 184 VAL A C 1
ATOM 1392 O O . VAL A 1 184 ? 18.022 -4.985 3.562 1.00 73.19 184 VAL A O 1
ATOM 1395 N N . ALA A 1 185 ? 18.594 -6.448 5.166 1.00 77.31 185 ALA A N 1
ATOM 1396 C CA . ALA A 1 185 ? 19.897 -6.757 4.584 1.00 77.31 185 ALA A CA 1
ATOM 1397 C C . ALA A 1 185 ? 19.769 -7.388 3.185 1.00 77.31 185 ALA A C 1
ATOM 1399 O O . ALA A 1 185 ? 20.533 -7.048 2.286 1.00 77.31 185 ALA A O 1
ATOM 1400 N N . ALA A 1 186 ? 18.781 -8.267 2.986 1.00 76.94 186 ALA A N 1
ATOM 1401 C CA . ALA A 1 186 ? 18.503 -8.870 1.686 1.00 76.94 186 ALA A CA 1
ATOM 1402 C C . ALA A 1 186 ? 18.028 -7.859 0.642 1.00 76.94 186 ALA A C 1
ATOM 1404 O O . ALA A 1 186 ? 18.452 -7.936 -0.505 1.00 76.94 186 ALA A O 1
ATOM 1405 N N . LEU A 1 187 ? 17.160 -6.923 1.032 1.00 76.75 187 LEU A N 1
ATOM 1406 C CA . LEU A 1 187 ? 16.697 -5.855 0.150 1.00 76.75 187 LEU A CA 1
ATOM 1407 C C . LEU A 1 187 ? 17.853 -4.930 -0.239 1.00 76.75 187 LEU A C 1
ATOM 1409 O O . LEU A 1 187 ? 18.027 -4.673 -1.421 1.00 76.75 187 LEU A O 1
ATOM 1413 N N . ALA A 1 188 ? 18.709 -4.539 0.709 1.00 79.75 188 ALA A N 1
ATOM 1414 C CA . ALA A 1 188 ? 19.890 -3.720 0.422 1.00 79.75 188 ALA A CA 1
ATOM 1415 C C . ALA A 1 188 ? 20.917 -4.428 -0.489 1.00 79.75 188 ALA A C 1
ATOM 1417 O O . ALA A 1 188 ? 21.644 -3.786 -1.246 1.00 79.75 188 ALA A O 1
ATOM 1418 N N . GLU A 1 189 ? 21.011 -5.759 -0.417 1.00 79.75 189 GLU A N 1
ATOM 1419 C CA . GLU A 1 189 ? 21.799 -6.554 -1.365 1.00 79.75 189 GLU A CA 1
ATOM 1420 C C . GLU A 1 189 ? 21.117 -6.611 -2.738 1.00 79.75 189 GLU A C 1
ATOM 1422 O O . GLU A 1 189 ? 21.773 -6.410 -3.756 1.00 79.75 189 GLU A O 1
ATOM 1427 N N . LEU A 1 190 ? 19.801 -6.830 -2.776 1.00 81.25 190 LEU A N 1
ATOM 1428 C CA . LEU A 1 190 ? 19.011 -6.871 -4.005 1.00 81.25 190 LEU A CA 1
ATOM 1429 C C . LEU A 1 190 ? 18.989 -5.543 -4.747 1.00 81.25 190 LEU A C 1
ATOM 1431 O O . LEU A 1 190 ? 19.027 -5.563 -5.968 1.00 81.25 190 LEU A O 1
ATOM 1435 N N . GLU A 1 191 ? 18.980 -4.409 -4.055 1.00 80.81 191 GLU A N 1
ATOM 1436 C CA . GLU A 1 191 ? 19.081 -3.074 -4.660 1.00 80.81 191 GLU A CA 1
ATOM 1437 C C . GLU A 1 191 ? 20.382 -2.896 -5.467 1.00 80.81 191 GLU A C 1
ATOM 1439 O O . GLU A 1 191 ? 20.445 -2.061 -6.366 1.00 80.81 191 GLU A O 1
ATOM 1444 N N . GLN A 1 192 ? 21.412 -3.722 -5.224 1.00 80.44 192 GLN A N 1
ATOM 1445 C CA . GLN A 1 192 ? 22.638 -3.752 -6.038 1.00 80.44 192 GLN A CA 1
ATOM 1446 C C . GLN A 1 192 ? 22.471 -4.511 -7.359 1.00 80.44 192 GLN A C 1
ATOM 1448 O O . GLN A 1 192 ? 23.392 -4.532 -8.177 1.00 80.44 192 GLN A O 1
ATOM 1453 N N . PHE A 1 193 ? 21.350 -5.187 -7.588 1.00 83.06 193 PHE A N 1
ATOM 1454 C CA . PHE A 1 193 ? 21.137 -6.032 -8.768 1.00 83.06 193 PHE A CA 1
ATOM 1455 C C . PHE A 1 193 ? 19.827 -5.724 -9.479 1.00 83.06 193 PHE A C 1
ATOM 1457 O O . PHE A 1 193 ? 19.766 -5.735 -10.710 1.00 83.06 193 PHE A O 1
ATOM 1464 N N . CYS A 1 194 ? 18.798 -5.453 -8.689 1.00 86.31 194 CYS A N 1
ATOM 1465 C CA . CYS A 1 194 ? 17.445 -5.223 -9.117 1.00 86.31 194 CYS A CA 1
ATOM 1466 C C . CYS A 1 194 ? 17.114 -3.739 -9.034 1.00 86.31 194 CYS A C 1
ATOM 1468 O O . CYS A 1 194 ? 17.451 -3.084 -8.047 1.00 86.31 194 CYS A O 1
ATOM 1470 N N . PRO A 1 195 ? 16.451 -3.214 -10.068 1.00 80.62 195 PRO A N 1
ATOM 1471 C CA . PRO A 1 195 ? 16.158 -1.799 -10.151 1.00 80.62 195 PRO A CA 1
ATOM 1472 C C . PRO A 1 195 ? 15.154 -1.402 -9.050 1.00 80.62 195 PRO A C 1
ATOM 1474 O O . PRO A 1 195 ? 14.199 -2.134 -8.765 1.00 80.62 195 PRO A O 1
ATOM 1477 N N . GLY A 1 196 ? 15.405 -0.267 -8.391 1.00 79.94 196 GLY A N 1
ATOM 1478 C CA . GLY A 1 196 ? 14.537 0.289 -7.344 1.00 79.94 196 GLY A CA 1
ATOM 1479 C C . GLY A 1 196 ? 13.253 0.880 -7.929 1.00 79.94 196 GLY A C 1
ATOM 1480 O O . GLY A 1 196 ? 13.112 0.968 -9.141 1.00 79.94 196 GLY A O 1
ATOM 1481 N N . VAL A 1 197 ? 12.277 1.279 -7.111 1.00 82.06 197 VAL A N 1
ATOM 1482 C CA . VAL A 1 197 ? 11.129 2.036 -7.653 1.00 82.06 197 VAL A CA 1
ATOM 1483 C C . VAL A 1 197 ? 11.655 3.335 -8.285 1.00 82.06 197 VAL A C 1
ATOM 1485 O O . VAL A 1 197 ? 12.494 3.975 -7.659 1.00 82.06 197 VAL A O 1
ATOM 1488 N N . PRO A 1 198 ? 11.208 3.723 -9.497 1.00 82.00 198 PRO A N 1
ATOM 1489 C CA . PRO A 1 198 ? 11.626 4.982 -10.109 1.00 82.00 198 PRO A CA 1
ATOM 1490 C C . PRO A 1 198 ? 11.374 6.171 -9.177 1.00 82.00 198 PRO A C 1
ATOM 1492 O O . PRO A 1 198 ? 10.337 6.219 -8.506 1.00 82.00 198 PRO A O 1
ATOM 1495 N N . ASP A 1 199 ? 12.291 7.138 -9.151 1.00 81.31 199 ASP A N 1
ATOM 1496 C CA . ASP A 1 199 ? 12.208 8.309 -8.266 1.00 81.31 199 ASP A CA 1
ATOM 1497 C C . ASP A 1 199 ? 10.897 9.088 -8.474 1.00 81.31 199 ASP A C 1
ATOM 1499 O O . ASP A 1 199 ? 10.335 9.640 -7.533 1.00 81.31 199 ASP A O 1
ATOM 1503 N N . GLU A 1 200 ? 10.349 9.086 -9.693 1.00 79.75 200 GLU A N 1
ATOM 1504 C CA . GLU A 1 200 ? 9.084 9.747 -10.035 1.00 79.75 200 GLU A CA 1
ATOM 1505 C C . GLU A 1 200 ? 7.836 9.059 -9.446 1.00 79.75 200 GLU A C 1
ATOM 1507 O O . GLU A 1 200 ? 6.734 9.613 -9.506 1.00 79.75 200 GLU A O 1
ATOM 1512 N N . LEU A 1 201 ? 7.993 7.845 -8.911 1.00 80.00 201 LEU A N 1
ATOM 1513 C CA . LEU A 1 201 ? 6.946 7.028 -8.287 1.00 80.00 201 LEU A CA 1
ATOM 1514 C C . LEU A 1 201 ? 7.179 6.808 -6.782 1.00 80.00 201 LEU A C 1
ATOM 1516 O O . LEU A 1 201 ? 6.397 6.081 -6.159 1.00 80.00 201 LEU A O 1
ATOM 1520 N N . SER A 1 202 ? 8.239 7.410 -6.232 1.00 69.62 202 SER A N 1
ATOM 1521 C CA . SER A 1 202 ? 8.688 7.305 -4.835 1.00 69.62 202 SER A CA 1
ATOM 1522 C C . SER A 1 202 ? 8.181 8.471 -3.985 1.00 69.62 202 SER A C 1
ATOM 1524 O O . SER A 1 202 ? 7.786 8.214 -2.825 1.00 69.62 202 SER A O 1
#

pLDDT: mean 79.4, std 16.09, range [41.09, 97.44]

Organism: NCBI:txid1477021

Sequence (202 aa):
MLPAVALALLALAGCTFVGPVELKPESEPYTIKDGAVLAALGEVPEGEPMTPEREADFIARFQNYRWSIVTQSYPDAVRPTVTVADTTGAGVSACVSDGLQSSEQVALADYVCFAQNPPVPTSMLSSAQAGYLYDYWTGFVVPCYAEHGFEISADPPVRERFVAEWPFQNWAPTLANRGGEDAVAALAELEQFCPGVPDELS

Solvent-accessible surface area (backbone atoms only — not comparable to full-atom values): 12945 Å² total; per-residue (Å²): 137,88,82,84,88,80,87,83,80,82,81,77,84,79,81,80,76,81,69,82,81,77,74,72,73,84,70,73,84,78,76,65,70,46,65,62,55,44,64,71,72,45,82,82,58,78,74,46,80,71,40,77,67,55,50,52,50,49,50,56,52,50,40,51,51,48,48,52,59,40,38,74,82,38,72,85,63,78,85,78,90,74,68,66,54,91,69,90,64,77,33,55,93,73,60,86,56,92,90,63,76,92,44,72,68,49,46,51,50,36,37,51,49,41,47,25,28,51,67,73,67,90,59,53,77,27,63,62,34,41,43,48,52,49,52,45,42,66,71,45,38,50,55,41,39,46,77,74,74,44,53,60,63,64,83,82,70,58,66,72,56,40,34,74,36,59,94,70,55,85,75,71,93,44,61,52,89,42,68,70,72,62,30,53,56,49,48,64,54,40,58,76,76,32,70,69,84,55,78,95,81,106

Secondary structure (DSSP, 8-state):
--------------------------------THHHHHHHH-SPPPPBP--HHHHHHHHHHHHHHHHHHHHHH-TTPPPPP-PPP--SS---S--S-TTPPP-HHHHHHHHHHHHHS----S-B--HHHHHHHHHHIIIIIHHHHHHTTPPBSSPPPPHHHHHHHTT-SS----BTT--THHHHHHHHHHTTTSPPPPGGG-

Radius of gyration: 26.06 Å; Cα contacts (8 Å, |Δi|>4): 172; chains: 1; bounding box: 82×56×76 Å

Foldseek 3Di:
DDDDDDDDDDDDDDDDDPDPDPPDPDPDPQPFPVVVLCVVLDDQDDFDADDPVNQVVQLVLQLVLLVVVLCVVPVPDDQDDADAAPPPDFFDPDDDDPPDDDDSVVSNRRSRRCSNGPGRDRGFGALSNQLSQLCSQVVFVQVLCVVVVFDFLDDDDPSVLSSVSPPSSPDDRQTNPDDDPRSVVVVVVSVSGGPDRPPSSD

Mean predicted aligned error: 11.72 Å